Protein AF-A0A925KFA4-F1 (afdb_monomer_lite)

Structure (mmCIF, N/CA/C/O backbone):
data_AF-A0A925KFA4-F1
#
_entry.id   AF-A0A925KFA4-F1
#
loop_
_atom_site.group_PDB
_atom_site.id
_atom_site.type_symbol
_atom_site.label_atom_id
_atom_site.label_alt_id
_atom_site.label_comp_id
_atom_site.label_asym_id
_atom_site.label_entity_id
_atom_site.label_seq_id
_atom_site.pdbx_PDB_ins_code
_atom_site.Cartn_x
_atom_site.Cartn_y
_atom_site.Cartn_z
_atom_site.occupancy
_atom_site.B_iso_or_equiv
_atom_site.auth_seq_id
_atom_site.auth_comp_id
_atom_site.auth_asym_id
_atom_site.auth_atom_id
_atom_site.pdbx_PDB_model_num
ATOM 1 N N . MET A 1 1 ? 23.822 0.126 35.781 1.00 39.75 1 MET A N 1
ATOM 2 C CA . MET A 1 1 ? 22.984 0.512 34.628 1.00 39.75 1 MET A CA 1
ATOM 3 C C . MET A 1 1 ? 22.823 -0.728 33.772 1.00 39.75 1 MET A C 1
ATOM 5 O O . MET A 1 1 ? 23.794 -1.144 33.158 1.00 39.75 1 MET A O 1
ATOM 9 N N . GLY A 1 2 ? 21.671 -1.393 33.850 1.00 42.28 2 GLY A N 1
ATOM 10 C CA . GLY A 1 2 ? 21.359 -2.502 32.949 1.00 42.28 2 GLY A CA 1
ATOM 11 C C . GLY A 1 2 ? 20.890 -1.923 31.621 1.00 42.28 2 GLY A C 1
ATOM 12 O O . GLY A 1 2 ? 20.008 -1.068 31.621 1.00 42.28 2 GLY A O 1
ATOM 13 N N . CYS A 1 3 ? 21.515 -2.335 30.522 1.00 39.44 3 CYS A N 1
ATOM 14 C CA . CYS A 1 3 ? 21.006 -2.083 29.181 1.00 39.44 3 CYS A CA 1
ATOM 15 C C . CYS A 1 3 ? 19.662 -2.822 29.080 1.00 39.44 3 CYS A C 1
ATOM 17 O O . CYS A 1 3 ? 19.624 -4.035 29.294 1.00 39.44 3 CYS A O 1
ATOM 19 N N . ALA A 1 4 ? 18.557 -2.101 28.883 1.00 44.53 4 ALA A N 1
ATOM 20 C CA . ALA A 1 4 ? 17.277 -2.748 28.623 1.00 44.53 4 ALA A CA 1
ATOM 21 C C . ALA A 1 4 ? 17.383 -3.483 27.273 1.00 44.53 4 ALA A C 1
ATOM 23 O O . ALA A 1 4 ? 17.956 -2.920 26.339 1.00 44.53 4 ALA A O 1
ATOM 24 N N . PRO A 1 5 ? 16.904 -4.732 27.158 1.00 45.09 5 PRO A N 1
ATOM 25 C CA . PRO A 1 5 ? 16.887 -5.421 25.876 1.00 45.09 5 PRO A CA 1
ATOM 26 C C . PRO A 1 5 ? 15.962 -4.667 24.914 1.00 45.09 5 PRO A C 1
ATOM 28 O O . PRO A 1 5 ? 14.830 -4.351 25.280 1.00 45.09 5 PRO A O 1
ATOM 31 N N . ALA A 1 6 ? 16.449 -4.391 23.701 1.00 52.66 6 ALA A N 1
ATOM 32 C CA . ALA A 1 6 ? 15.625 -3.878 22.611 1.00 52.66 6 ALA A CA 1
ATOM 33 C C . ALA A 1 6 ? 14.424 -4.814 22.405 1.00 52.66 6 ALA A C 1
ATOM 35 O O . ALA A 1 6 ? 14.580 -6.042 22.410 1.00 52.66 6 ALA A O 1
ATOM 36 N N . ALA A 1 7 ? 13.224 -4.250 22.273 1.00 57.88 7 ALA A N 1
ATOM 37 C CA . ALA A 1 7 ? 12.021 -5.040 22.049 1.00 57.88 7 ALA A CA 1
ATOM 38 C C . ALA A 1 7 ? 12.147 -5.784 20.709 1.00 57.88 7 ALA A C 1
ATOM 40 O O . ALA A 1 7 ? 12.360 -5.178 19.662 1.00 57.88 7 ALA A O 1
ATOM 41 N N . ALA 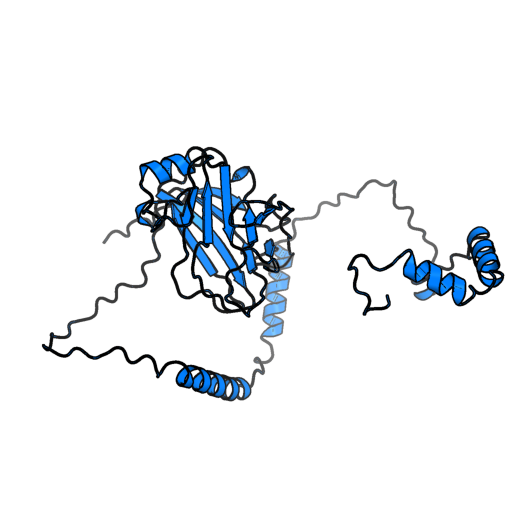A 1 8 ? 12.061 -7.114 20.746 1.00 65.50 8 ALA A N 1
ATOM 42 C CA . ALA A 1 8 ? 12.152 -7.932 19.546 1.00 65.50 8 ALA A CA 1
ATOM 43 C C . ALA A 1 8 ? 10.833 -7.880 18.765 1.00 65.50 8 ALA A C 1
ATOM 45 O O . ALA A 1 8 ? 9.759 -8.117 19.322 1.00 65.50 8 ALA A O 1
ATOM 46 N N . HIS A 1 9 ? 10.935 -7.623 17.465 1.00 82.56 9 HIS A N 1
ATOM 47 C CA . HIS A 1 9 ? 9.825 -7.721 16.524 1.00 82.56 9 HIS A CA 1
ATOM 48 C C . HIS A 1 9 ? 9.788 -9.083 15.861 1.00 82.56 9 HIS A C 1
ATOM 50 O O . HIS A 1 9 ? 10.832 -9.615 15.486 1.00 82.56 9 HIS A O 1
ATOM 56 N N . THR A 1 10 ? 8.586 -9.618 15.658 1.00 93.50 10 THR A N 1
ATOM 57 C CA . THR A 1 10 ? 8.389 -10.834 14.858 1.00 93.50 10 THR A CA 1
ATOM 58 C C . THR A 1 10 ? 7.732 -10.462 13.538 1.00 93.50 10 THR A C 1
ATOM 60 O O . THR A 1 10 ? 6.695 -9.802 13.537 1.00 93.50 10 THR A O 1
ATOM 63 N N . VAL A 1 11 ? 8.325 -10.884 12.419 1.00 96.25 11 VAL A N 1
ATOM 64 C CA . VAL A 1 11 ? 7.712 -10.748 11.090 1.00 96.25 11 VAL A CA 1
ATOM 65 C C . VAL A 1 11 ? 6.571 -11.754 10.976 1.00 96.25 11 VAL A C 1
ATOM 67 O O . VAL A 1 11 ? 6.783 -12.951 11.145 1.00 96.25 11 VAL A O 1
ATOM 70 N N . LEU A 1 12 ? 5.363 -11.256 10.721 1.00 96.88 12 LEU A N 1
ATOM 71 C CA . LEU A 1 12 ? 4.155 -12.066 10.559 1.00 96.88 12 LEU A CA 1
ATOM 72 C C . LEU A 1 12 ? 3.957 -12.469 9.095 1.00 96.88 12 LEU A C 1
ATOM 74 O O . LEU A 1 12 ? 3.629 -13.613 8.802 1.00 96.88 12 LEU A O 1
ATOM 78 N N . VAL A 1 13 ? 4.186 -11.522 8.184 1.00 98.00 13 VAL A N 1
ATOM 79 C CA . VAL A 1 13 ? 4.150 -11.715 6.731 1.00 98.00 13 VAL A CA 1
ATOM 80 C C . VAL A 1 13 ? 5.054 -10.685 6.061 1.00 98.00 13 VAL A C 1
ATOM 82 O O . VAL A 1 13 ? 5.211 -9.570 6.570 1.00 98.00 13 VAL A O 1
ATOM 85 N N . SER A 1 14 ? 5.648 -11.058 4.928 1.00 97.62 14 SER A N 1
ATOM 86 C CA . SER A 1 14 ? 6.515 -10.185 4.145 1.00 97.62 14 SER A CA 1
ATOM 87 C C . SER A 1 14 ? 6.415 -10.407 2.634 1.00 97.62 14 SER A C 1
ATOM 89 O O . SER A 1 14 ? 6.031 -11.483 2.164 1.00 97.62 14 SER A O 1
ATOM 91 N N . SER A 1 15 ? 6.828 -9.374 1.906 1.00 97.88 15 SER A N 1
ATOM 92 C CA . SER A 1 15 ? 7.170 -9.374 0.488 1.00 97.88 15 SER A CA 1
ATOM 93 C C . SER A 1 15 ? 8.507 -8.664 0.302 1.00 97.88 15 SER A C 1
ATOM 95 O O . SER A 1 15 ? 8.654 -7.533 0.772 1.00 97.88 15 SER A O 1
ATOM 97 N N . SER A 1 16 ? 9.467 -9.333 -0.336 1.00 95.44 16 SER A N 1
ATOM 98 C CA . SER A 1 16 ? 10.788 -8.766 -0.659 1.00 95.44 16 SER A CA 1
ATOM 99 C C . SER A 1 16 ? 10.949 -8.437 -2.137 1.00 95.44 16 SER A C 1
ATOM 101 O O . SER A 1 16 ? 11.888 -7.746 -2.489 1.00 95.44 16 SER A O 1
ATOM 103 N N . PHE A 1 17 ? 10.046 -8.922 -2.999 1.00 96.25 17 PHE A N 1
ATOM 104 C CA . PHE A 1 17 ? 10.084 -8.677 -4.447 1.00 96.25 17 PHE A CA 1
ATOM 105 C C . PHE A 1 17 ? 11.392 -9.093 -5.123 1.00 96.25 17 PHE A C 1
ATOM 107 O O . PHE A 1 17 ? 11.757 -8.567 -6.173 1.00 96.25 17 PHE A O 1
ATOM 114 N N . ASP A 1 18 ? 12.094 -10.065 -4.539 1.00 94.38 18 ASP A N 1
ATOM 115 C CA . ASP A 1 18 ? 13.412 -10.454 -5.026 1.00 94.38 18 ASP A CA 1
ATOM 116 C C . ASP A 1 18 ? 13.366 -11.187 -6.377 1.00 94.38 18 ASP A C 1
ATOM 118 O O . ASP A 1 18 ? 14.361 -11.239 -7.100 1.00 94.38 18 ASP A O 1
ATOM 122 N N . PHE A 1 19 ? 12.216 -11.780 -6.701 1.00 93.25 19 PHE A N 1
ATOM 123 C CA . PHE A 1 19 ? 12.039 -12.653 -7.864 1.00 93.25 19 PHE A CA 1
ATOM 124 C C . PHE A 1 19 ? 10.827 -12.291 -8.723 1.00 93.25 19 PHE A C 1
ATOM 126 O O . PHE A 1 19 ? 10.822 -12.589 -9.915 1.00 93.25 19 PHE A O 1
ATOM 133 N N . ASP A 1 20 ? 9.797 -11.689 -8.130 1.00 95.31 20 ASP A N 1
ATOM 134 C CA . ASP A 1 20 ? 8.542 -11.351 -8.791 1.00 95.31 20 ASP A CA 1
ATOM 135 C C . ASP A 1 20 ? 7.771 -10.273 -8.006 1.00 95.31 20 ASP A C 1
ATOM 137 O O . ASP A 1 20 ? 8.264 -9.697 -7.031 1.00 95.31 20 ASP A O 1
ATOM 141 N N . ASN A 1 21 ? 6.539 -9.984 -8.435 1.00 95.88 21 ASN A N 1
ATOM 142 C CA . ASN A 1 21 ? 5.664 -9.026 -7.762 1.00 95.88 21 ASN A CA 1
ATOM 143 C C . ASN A 1 21 ? 5.007 -9.568 -6.481 1.00 95.88 21 ASN A C 1
ATOM 145 O O . ASN A 1 21 ? 4.193 -8.871 -5.876 1.00 95.88 21 ASN A O 1
ATOM 149 N N . ASP A 1 22 ? 5.322 -10.795 -6.056 1.00 97.25 22 ASP A N 1
ATOM 150 C CA . ASP A 1 22 ? 4.822 -11.427 -4.837 1.00 97.25 22 ASP A CA 1
ATOM 151 C C . ASP A 1 22 ? 3.281 -11.532 -4.762 1.00 97.25 22 ASP A C 1
ATOM 153 O O . ASP A 1 22 ? 2.707 -11.675 -3.675 1.00 97.25 22 ASP A O 1
ATOM 157 N N . GLY A 1 23 ? 2.605 -11.437 -5.914 1.00 97.31 23 GLY A N 1
ATOM 158 C CA . GLY A 1 23 ? 1.147 -11.398 -6.041 1.00 97.31 23 GLY A CA 1
ATOM 159 C C . GLY A 1 23 ? 0.509 -10.032 -5.769 1.00 97.31 23 GLY A C 1
ATOM 160 O O . GLY A 1 23 ? -0.707 -9.967 -5.613 1.00 97.31 23 GLY A O 1
ATOM 161 N N . TRP A 1 24 ? 1.293 -8.957 -5.670 1.00 98.00 24 TRP A N 1
ATOM 162 C CA . TRP A 1 24 ? 0.762 -7.602 -5.528 1.00 98.00 24 TRP A CA 1
ATOM 163 C C . TRP A 1 24 ? 0.115 -7.104 -6.819 1.00 98.00 24 TRP A C 1
ATOM 165 O O . TRP A 1 24 ? 0.543 -7.431 -7.929 1.00 98.00 24 TRP A O 1
ATOM 175 N N . GLU A 1 25 ? -0.889 -6.253 -6.654 1.00 95.88 25 GLU A N 1
ATOM 176 C CA . GLU A 1 25 ? -1.640 -5.640 -7.747 1.00 95.88 25 GLU A CA 1
ATOM 177 C C . GLU A 1 25 ? -1.450 -4.119 -7.744 1.00 95.88 25 GLU A C 1
ATOM 179 O O . GLU A 1 25 ? -1.205 -3.508 -6.703 1.00 95.88 25 GLU A O 1
ATOM 184 N N . ARG A 1 26 ? -1.548 -3.500 -8.918 1.00 92.62 26 ARG A N 1
ATOM 185 C CA . ARG A 1 26 ? -1.747 -2.065 -9.102 1.00 92.62 26 ARG A CA 1
ATOM 186 C C . ARG A 1 26 ? -3.247 -1.807 -9.189 1.00 92.62 26 ARG A C 1
ATOM 188 O O . ARG A 1 26 ? -3.927 -2.451 -9.985 1.00 92.62 26 ARG A O 1
ATOM 195 N N . ALA A 1 27 ? -3.732 -0.857 -8.401 1.00 91.00 27 ALA A N 1
ATOM 196 C CA . ALA A 1 27 ? -5.143 -0.509 -8.299 1.00 91.00 27 ALA A CA 1
ATOM 197 C C . ALA A 1 27 ? -5.314 0.977 -7.979 1.00 91.00 27 ALA A C 1
ATOM 199 O O . ALA A 1 27 ? -4.418 1.600 -7.408 1.00 91.00 27 ALA A O 1
ATOM 200 N N . ALA A 1 28 ? -6.502 1.528 -8.216 1.00 89.06 28 ALA A N 1
ATOM 201 C CA . ALA A 1 28 ? -6.837 2.855 -7.723 1.00 89.06 28 ALA A CA 1
ATOM 202 C C . ALA A 1 28 ? -6.738 2.891 -6.183 1.00 89.06 28 ALA A C 1
ATOM 204 O O . ALA A 1 28 ? -7.362 2.103 -5.458 1.00 89.06 28 ALA A O 1
ATOM 205 N N . PHE A 1 29 ? -5.983 3.845 -5.640 1.00 89.44 29 PHE A N 1
ATOM 206 C CA . PHE A 1 29 ? -5.735 3.951 -4.201 1.00 89.44 29 PHE A CA 1
ATOM 207 C C . PHE A 1 29 ? -6.996 4.281 -3.395 1.00 89.44 29 PHE A C 1
ATOM 209 O O . PHE A 1 29 ? -7.063 3.960 -2.211 1.00 89.44 29 PHE A O 1
ATOM 216 N N . VAL A 1 30 ? -8.005 4.906 -4.009 1.00 86.19 30 VAL A N 1
ATOM 217 C CA . VAL A 1 30 ? -9.229 5.322 -3.307 1.00 86.19 30 VAL A CA 1
ATOM 218 C C . VAL A 1 30 ? -10.239 4.182 -3.201 1.00 86.19 30 VAL A C 1
ATOM 220 O O . VAL A 1 30 ? -10.618 3.800 -2.097 1.00 86.19 30 VAL A O 1
ATOM 223 N N . ASP A 1 31 ? -10.630 3.559 -4.309 1.00 83.25 31 ASP A N 1
ATOM 224 C CA . ASP A 1 31 ? -11.719 2.566 -4.331 1.00 83.25 31 ASP A CA 1
ATOM 225 C C . ASP A 1 31 ? -11.278 1.142 -4.703 1.00 83.25 31 ASP A C 1
ATOM 227 O O . ASP A 1 31 ? -12.033 0.201 -4.478 1.00 83.25 31 ASP A O 1
ATOM 231 N N . GLY A 1 32 ? -10.042 0.963 -5.173 1.00 82.44 32 GLY A N 1
ATOM 232 C CA . GLY A 1 32 ? -9.483 -0.345 -5.512 1.00 82.44 32 GLY A CA 1
ATOM 233 C C . GLY A 1 32 ? -9.980 -0.836 -6.863 1.00 82.44 32 GLY A C 1
ATOM 234 O O . GLY A 1 32 ? -9.960 -2.027 -7.124 1.00 82.44 32 GLY A O 1
ATOM 235 N N . SER A 1 33 ? -10.498 0.060 -7.699 1.00 85.44 33 SER A N 1
ATOM 236 C CA . SER A 1 33 ? -10.848 -0.277 -9.071 1.00 85.44 33 SER A CA 1
ATOM 237 C C . SER A 1 33 ? -9.596 -0.423 -9.944 1.00 85.44 33 SER A C 1
ATOM 239 O O . SER A 1 33 ? -8.547 0.154 -9.657 1.00 85.44 33 SER A O 1
ATOM 241 N N . GLY A 1 34 ? -9.714 -1.188 -11.034 1.00 81.38 34 GLY A N 1
ATOM 242 C CA . GLY A 1 34 ? -8.645 -1.310 -12.030 1.00 81.38 34 GLY A CA 1
ATOM 243 C C . GLY A 1 34 ? -7.498 -2.247 -11.645 1.00 81.38 34 GLY A C 1
ATOM 244 O O . GLY A 1 34 ? -6.383 -2.028 -12.114 1.00 81.38 34 GLY A O 1
ATOM 245 N N . ASP A 1 35 ? -7.766 -3.271 -10.825 1.00 85.38 35 ASP A N 1
ATOM 246 C CA . ASP A 1 35 ? -6.764 -4.253 -10.398 1.00 85.38 35 ASP A CA 1
ATOM 247 C C . ASP A 1 35 ? -6.065 -4.905 -11.601 1.00 85.38 35 ASP A C 1
ATOM 249 O O . ASP A 1 35 ? -6.674 -5.557 -12.456 1.00 85.38 35 ASP A O 1
ATOM 253 N N . THR A 1 36 ? -4.752 -4.726 -11.656 1.00 92.25 36 THR A N 1
ATOM 254 C CA . THR A 1 36 ? -3.845 -5.370 -12.610 1.00 92.25 36 THR A CA 1
ATOM 255 C C . THR A 1 36 ? -2.617 -5.865 -11.854 1.00 92.25 36 THR A C 1
ATOM 257 O O . THR A 1 36 ? -2.300 -5.306 -10.808 1.00 92.25 36 THR A O 1
ATOM 260 N N . PRO A 1 37 ? -1.890 -6.892 -12.319 1.00 95.25 37 PRO A N 1
ATOM 261 C CA . PRO A 1 37 ? -0.644 -7.287 -11.668 1.00 95.25 37 PRO A CA 1
ATOM 262 C C . PRO A 1 37 ? 0.305 -6.090 -11.541 1.00 95.25 37 PRO A C 1
ATOM 264 O O . PRO A 1 37 ? 0.561 -5.400 -12.529 1.00 95.25 37 PRO A O 1
ATOM 267 N N . ALA A 1 38 ? 0.828 -5.839 -10.336 1.00 94.25 38 ALA A N 1
ATOM 268 C CA . ALA A 1 38 ? 1.764 -4.742 -10.130 1.00 94.25 38 ALA A CA 1
ATOM 269 C C . ALA A 1 38 ? 3.014 -4.988 -10.989 1.00 94.25 38 ALA A C 1
ATOM 271 O O . ALA A 1 38 ? 3.562 -6.099 -10.933 1.00 94.25 38 ALA A O 1
ATOM 272 N N . PRO A 1 39 ? 3.476 -3.995 -11.773 1.00 94.25 39 PRO A N 1
ATOM 273 C CA . PRO A 1 39 ? 4.699 -4.136 -12.543 1.00 94.25 39 PRO A CA 1
ATOM 274 C C . PRO A 1 39 ? 5.883 -4.418 -11.617 1.00 94.25 39 PRO A C 1
ATOM 276 O O . PRO A 1 39 ? 6.133 -3.686 -10.658 1.00 94.25 39 PRO A O 1
ATOM 279 N N . TRP A 1 40 ? 6.610 -5.490 -11.914 1.00 95.19 40 TRP A N 1
ATOM 280 C CA . TRP A 1 40 ? 7.853 -5.831 -11.236 1.00 95.19 40 TRP A CA 1
ATOM 281 C C . TRP A 1 40 ? 9.039 -5.342 -12.057 1.00 95.19 40 TRP A C 1
ATOM 283 O O . TRP A 1 40 ? 9.046 -5.454 -13.287 1.00 95.19 40 TRP A O 1
ATOM 293 N N . TRP A 1 41 ? 10.047 -4.816 -11.375 1.00 92.44 41 TRP A N 1
ATOM 294 C CA . TRP A 1 41 ? 11.254 -4.304 -11.996 1.00 92.44 41 TRP A CA 1
ATOM 295 C C . TRP A 1 41 ? 12.491 -4.942 -11.350 1.00 92.44 41 TRP A C 1
ATOM 297 O O . TRP A 1 41 ? 12.599 -4.929 -10.123 1.00 92.44 41 TRP A O 1
ATOM 307 N N . PRO A 1 42 ? 13.463 -5.446 -12.136 1.00 89.62 42 PRO A N 1
ATOM 308 C CA . PRO A 1 42 ? 14.652 -6.143 -11.625 1.00 89.62 42 PRO A CA 1
ATOM 309 C C . PRO A 1 42 ? 15.710 -5.198 -11.017 1.00 89.62 42 PRO A C 1
ATOM 311 O O . PRO A 1 42 ? 16.895 -5.522 -10.966 1.00 89.62 42 PRO A O 1
ATOM 314 N N . PHE A 1 43 ? 15.309 -3.995 -10.599 1.00 77.88 43 PHE A N 1
ATOM 315 C CA . PHE A 1 43 ? 16.150 -3.053 -9.864 1.00 77.88 43 PHE A CA 1
ATOM 316 C C . PHE A 1 43 ? 15.426 -2.642 -8.581 1.00 77.88 43 PHE A C 1
ATOM 318 O O . PHE A 1 43 ? 14.211 -2.452 -8.597 1.00 77.88 43 PHE A O 1
ATOM 325 N N . GLY A 1 44 ? 16.160 -2.499 -7.475 1.00 73.19 44 GLY A N 1
ATOM 326 C CA . GLY A 1 44 ? 15.561 -2.311 -6.152 1.00 73.19 44 GLY A CA 1
ATOM 327 C C . GLY A 1 44 ? 16.578 -2.072 -5.031 1.00 73.19 44 GLY A C 1
ATOM 328 O O . GLY A 1 44 ? 17.760 -1.829 -5.294 1.00 73.19 44 GLY A O 1
ATOM 329 N N . ASN A 1 45 ? 16.141 -2.187 -3.770 1.00 73.56 45 ASN A N 1
ATOM 330 C CA . ASN A 1 45 ? 17.034 -2.355 -2.618 1.00 73.56 45 ASN A CA 1
ATOM 331 C C . ASN A 1 45 ? 17.366 -3.854 -2.455 1.00 73.56 45 ASN A C 1
ATOM 333 O O . ASN A 1 45 ? 17.081 -4.478 -1.434 1.00 73.56 45 ASN A O 1
ATOM 337 N N . GLY A 1 46 ? 17.952 -4.432 -3.505 1.00 77.00 46 GLY A N 1
ATOM 338 C CA . GLY A 1 46 ? 18.044 -5.875 -3.707 1.00 77.00 46 GLY A CA 1
ATOM 339 C C . GLY A 1 46 ? 17.875 -6.241 -5.191 1.00 77.00 46 GLY A C 1
ATOM 340 O O . GLY A 1 46 ? 18.105 -5.386 -6.052 1.00 77.00 46 GLY A O 1
ATOM 341 N N . PRO A 1 47 ? 17.509 -7.497 -5.505 1.00 84.75 47 PRO A N 1
ATOM 342 C CA . PRO A 1 47 ? 17.296 -7.981 -6.872 1.00 84.75 47 PRO A CA 1
ATOM 343 C C . PRO A 1 47 ? 15.989 -7.518 -7.548 1.00 84.75 47 PRO A C 1
ATOM 345 O O . PRO A 1 47 ? 15.858 -7.723 -8.754 1.00 84.75 47 PRO A O 1
ATOM 348 N N . GLY A 1 48 ? 15.054 -6.865 -6.848 1.00 91.69 48 GLY A N 1
ATOM 349 C CA . GLY A 1 48 ? 13.848 -6.330 -7.486 1.00 91.69 48 GLY A CA 1
ATOM 350 C C . GLY A 1 48 ? 13.026 -5.380 -6.617 1.00 91.69 48 GLY A C 1
ATOM 351 O O . GLY A 1 48 ? 13.341 -5.151 -5.453 1.00 91.69 48 GLY A O 1
ATOM 352 N N . SER A 1 49 ? 12.002 -4.772 -7.217 1.00 94.81 49 SER A N 1
ATOM 353 C CA . SER A 1 49 ? 10.983 -3.962 -6.537 1.00 94.81 49 SER A CA 1
ATOM 354 C C . SER A 1 49 ? 9.719 -3.850 -7.397 1.00 94.81 49 SER A C 1
ATOM 356 O O . SER A 1 49 ? 9.744 -4.139 -8.598 1.00 94.81 49 SER A O 1
ATOM 358 N N . LEU A 1 50 ? 8.600 -3.431 -6.802 1.00 94.94 50 LEU A N 1
ATOM 359 C CA . LEU A 1 50 ? 7.442 -3.009 -7.595 1.00 94.94 50 LEU A CA 1
ATOM 360 C C . LEU A 1 50 ? 7.666 -1.595 -8.113 1.00 94.94 50 LEU A C 1
ATOM 362 O O . LEU A 1 50 ? 8.236 -0.780 -7.393 1.00 94.94 50 LEU A O 1
ATOM 366 N N . ILE A 1 51 ? 7.168 -1.293 -9.309 1.00 92.31 51 ILE A N 1
ATOM 367 C CA . ILE A 1 51 ? 7.249 0.035 -9.918 1.00 92.31 51 ILE A CA 1
ATOM 368 C C . ILE A 1 51 ? 5.865 0.515 -10.350 1.00 92.31 51 ILE A C 1
ATOM 370 O O . ILE A 1 51 ? 5.068 -0.241 -10.906 1.00 92.31 51 ILE A O 1
ATOM 374 N N . ASP A 1 52 ? 5.600 1.797 -10.135 1.00 89.31 52 ASP A N 1
ATOM 375 C CA . ASP A 1 52 ? 4.444 2.471 -10.707 1.00 89.31 52 ASP A CA 1
ATOM 376 C C . ASP A 1 52 ? 4.807 3.904 -11.104 1.00 89.31 52 ASP A C 1
ATOM 378 O O . ASP A 1 52 ? 5.565 4.588 -10.417 1.00 89.31 52 ASP A O 1
ATOM 382 N N . ALA A 1 53 ? 4.297 4.329 -12.254 1.00 77.44 53 ALA A N 1
ATOM 383 C CA . ALA A 1 53 ? 4.586 5.611 -12.876 1.00 77.44 53 ALA A CA 1
ATOM 384 C C . ALA A 1 53 ? 3.583 6.710 -12.482 1.00 77.44 53 ALA A C 1
ATOM 386 O O . ALA A 1 53 ? 3.817 7.870 -12.824 1.00 77.44 53 ALA A O 1
ATOM 387 N N . GLY A 1 54 ? 2.484 6.354 -11.793 1.00 67.00 54 GLY A N 1
ATOM 388 C CA . GLY A 1 54 ? 1.457 7.298 -11.336 1.00 67.00 54 GLY A CA 1
ATOM 389 C C . GLY A 1 54 ? 0.935 8.183 -12.470 1.00 67.00 54 GLY A C 1
ATOM 390 O O . GLY A 1 54 ? 0.895 9.405 -12.334 1.00 67.00 54 GLY A O 1
ATOM 391 N N . LEU A 1 55 ? 0.657 7.575 -13.628 1.00 62.78 55 LEU A N 1
ATOM 392 C CA . LEU A 1 55 ? 0.303 8.288 -14.863 1.00 62.78 55 LEU A CA 1
ATOM 393 C C . LEU A 1 55 ? -1.200 8.544 -14.995 1.00 62.78 55 LEU A C 1
ATOM 395 O O . LEU A 1 55 ? -1.608 9.290 -15.888 1.00 62.78 55 LEU A O 1
ATOM 399 N N . ASP A 1 56 ? -2.012 7.937 -14.131 1.00 61.66 56 ASP A N 1
ATOM 400 C CA . ASP A 1 56 ? -3.459 7.995 -14.237 1.00 61.66 56 ASP A CA 1
ATOM 401 C C . ASP A 1 56 ? -4.031 9.230 -13.510 1.00 61.66 56 ASP A C 1
ATOM 403 O O . ASP A 1 56 ? -3.432 9.827 -12.614 1.00 61.66 56 ASP A O 1
ATOM 407 N N . ALA A 1 57 ? -5.218 9.675 -13.937 1.00 60.12 57 ALA A N 1
ATOM 408 C CA . ALA A 1 57 ? -5.875 10.873 -13.396 1.00 60.12 57 ALA A CA 1
ATOM 409 C C . ALA A 1 57 ? -6.354 10.712 -11.937 1.00 60.12 57 ALA A C 1
ATOM 411 O O . ALA A 1 57 ? -6.788 11.686 -11.314 1.00 60.12 57 ALA A O 1
ATOM 412 N N . LEU A 1 58 ? -6.313 9.487 -11.407 1.00 64.19 58 LEU A N 1
ATOM 413 C CA . LEU A 1 58 ? -6.642 9.149 -10.030 1.00 64.19 58 LEU A CA 1
ATOM 414 C C . LEU A 1 58 ? -5.386 8.656 -9.304 1.00 64.19 58 LEU A C 1
ATOM 416 O O . LEU A 1 58 ? -4.501 8.104 -9.945 1.00 64.19 58 LEU A O 1
ATOM 420 N N . PRO A 1 59 ? -5.312 8.821 -7.971 1.00 74.75 59 PRO A N 1
ATOM 421 C CA . PRO A 1 59 ? -4.199 8.288 -7.203 1.00 74.75 59 PRO A CA 1
ATOM 422 C C . PRO A 1 59 ? -4.134 6.767 -7.340 1.00 74.75 59 PRO A C 1
ATOM 424 O O . PRO A 1 59 ? -5.103 6.087 -6.987 1.00 74.75 59 PRO A O 1
ATOM 427 N N . ASP A 1 60 ? -3.008 6.248 -7.813 1.00 85.31 60 ASP A N 1
ATOM 428 C CA . ASP A 1 60 ? -2.737 4.817 -7.917 1.00 85.31 60 ASP A CA 1
ATOM 429 C C . ASP A 1 60 ? -2.133 4.273 -6.613 1.00 85.31 60 ASP A C 1
ATOM 431 O O . ASP A 1 60 ? -1.653 5.004 -5.734 1.00 85.31 60 ASP A O 1
ATOM 435 N N . GLY A 1 61 ? -2.191 2.957 -6.439 1.00 90.25 61 GLY A N 1
ATOM 436 C CA . GLY A 1 61 ? -1.597 2.283 -5.299 1.00 90.25 61 GLY A CA 1
ATOM 437 C C . GLY A 1 61 ? -1.313 0.808 -5.535 1.00 90.25 61 GLY A C 1
ATOM 438 O O . GLY A 1 61 ? -1.924 0.135 -6.361 1.00 90.25 61 GLY A O 1
ATOM 439 N N . PHE A 1 62 ? -0.391 0.299 -4.729 1.00 95.31 62 PHE A N 1
ATOM 440 C CA . PHE A 1 62 ? -0.087 -1.115 -4.606 1.00 95.31 62 PHE A CA 1
ATOM 441 C C . PHE A 1 62 ? -1.077 -1.764 -3.636 1.00 95.31 62 PHE A C 1
ATOM 443 O O . PHE A 1 62 ? -1.151 -1.381 -2.462 1.00 95.31 62 PHE A O 1
ATOM 450 N N . SER A 1 63 ? -1.837 -2.738 -4.125 1.00 96.50 63 SER A N 1
ATOM 451 C CA . SER A 1 63 ? -2.792 -3.545 -3.371 1.00 96.50 63 SER A CA 1
ATOM 452 C C . SER A 1 63 ? -2.148 -4.864 -2.951 1.00 96.50 63 SER A C 1
ATOM 454 O O . SER A 1 63 ? -1.530 -5.564 -3.757 1.00 96.50 63 SER A O 1
ATOM 456 N N . ALA A 1 64 ? -2.248 -5.177 -1.661 1.00 97.81 64 ALA A N 1
ATOM 457 C CA . ALA A 1 64 ? -1.549 -6.312 -1.082 1.00 97.81 64 ALA A CA 1
ATOM 458 C C . ALA A 1 64 ? -2.239 -7.655 -1.385 1.00 97.81 64 ALA A C 1
ATOM 460 O O . ALA A 1 64 ? -3.467 -7.748 -1.312 1.00 97.81 64 ALA A O 1
ATOM 461 N N . PRO A 1 65 ? -1.462 -8.730 -1.603 1.00 97.88 65 PRO A N 1
ATOM 462 C CA . PRO A 1 65 ? -1.988 -10.069 -1.840 1.00 97.88 65 PRO A CA 1
ATOM 463 C C . PRO A 1 65 ? -2.633 -10.669 -0.590 1.00 97.88 65 PRO A C 1
ATOM 465 O O . PRO A 1 65 ? -2.362 -10.264 0.545 1.00 97.88 65 PRO A O 1
ATOM 468 N N . GLY A 1 66 ? -3.388 -11.755 -0.790 1.00 97.69 66 GLY A N 1
ATOM 469 C CA . GLY A 1 66 ? -4.122 -12.467 0.261 1.00 97.69 66 GLY A CA 1
ATOM 470 C C . GLY A 1 66 ? -3.306 -12.856 1.504 1.00 97.69 66 GLY A C 1
ATOM 471 O O . GLY A 1 66 ? -3.875 -12.923 2.590 1.00 97.69 66 GLY A O 1
ATOM 472 N N . LYS A 1 67 ? -1.978 -13.035 1.395 1.00 97.62 67 LYS A N 1
ATOM 473 C CA . LYS A 1 67 ? -1.094 -13.304 2.550 1.00 97.62 67 LYS A CA 1
ATOM 474 C C . LYS A 1 67 ? -1.053 -12.158 3.579 1.00 97.62 67 LYS A C 1
ATOM 476 O O . LYS A 1 67 ? -0.797 -12.417 4.751 1.00 97.62 67 LYS A O 1
ATOM 481 N N . PHE A 1 68 ? -1.334 -10.919 3.166 1.00 98.44 68 PHE A N 1
ATOM 482 C CA . PHE A 1 68 ? -1.459 -9.756 4.055 1.00 98.44 68 PHE A CA 1
ATOM 483 C C . PHE A 1 68 ? -2.887 -9.519 4.552 1.00 98.44 68 PHE A C 1
ATOM 485 O O . PHE A 1 68 ? -3.090 -8.659 5.402 1.00 98.44 68 PHE A O 1
ATOM 492 N N . LEU A 1 69 ? -3.875 -10.252 4.036 1.00 98.06 69 LEU A N 1
ATOM 493 C CA . LEU A 1 69 ? -5.293 -10.054 4.333 1.00 98.06 69 LEU A CA 1
ATOM 494 C C . LEU A 1 69 ? -5.783 -11.068 5.381 1.00 98.06 69 LEU A C 1
ATOM 496 O O . LEU A 1 69 ? -5.015 -11.868 5.919 1.00 98.06 69 LEU A O 1
ATOM 500 N N . GLY A 1 70 ? -7.070 -11.019 5.711 1.00 98.12 70 GLY A N 1
ATOM 501 C CA . GLY A 1 70 ? -7.695 -11.857 6.727 1.00 98.12 70 GLY A CA 1
ATOM 502 C C . GLY A 1 70 ? -7.431 -11.368 8.152 1.00 98.12 70 GLY A C 1
ATOM 503 O O . GLY A 1 70 ? -7.379 -10.170 8.424 1.00 98.12 70 GLY A O 1
ATOM 504 N N . ASN A 1 71 ? -7.317 -12.304 9.093 1.00 98.00 71 ASN A N 1
ATOM 505 C CA . ASN A 1 71 ? -7.093 -11.970 10.496 1.00 98.00 71 ASN A CA 1
ATOM 506 C C . ASN A 1 71 ? -5.609 -11.681 10.760 1.00 98.00 71 ASN A C 1
ATOM 508 O O . ASN A 1 71 ? -4.806 -12.597 10.929 1.00 98.00 71 ASN A O 1
ATOM 512 N N . GLN A 1 72 ? -5.283 -10.397 10.848 1.00 97.94 72 GLN A N 1
ATOM 513 C CA . GLN A 1 72 ? -3.972 -9.835 11.162 1.00 97.94 72 GLN A CA 1
ATOM 514 C C . GLN A 1 72 ? -3.922 -9.253 12.587 1.00 97.94 72 GLN A C 1
ATOM 516 O O . GLN A 1 72 ? -3.115 -8.370 12.877 1.00 97.94 72 GLN A O 1
ATOM 521 N N . SER A 1 73 ? -4.764 -9.730 13.514 1.00 97.25 73 SER A N 1
ATOM 522 C CA . SER A 1 73 ? -4.833 -9.188 14.884 1.00 97.25 73 SER A CA 1
ATOM 523 C C . SER A 1 73 ? -3.517 -9.297 15.663 1.00 97.25 73 SER A C 1
ATOM 525 O O . SER A 1 73 ? -3.265 -8.492 16.557 1.00 97.25 73 SER A O 1
ATOM 527 N N . ALA A 1 74 ? -2.637 -10.231 15.289 1.00 96.88 74 ALA A N 1
ATOM 528 C CA . ALA A 1 74 ? -1.289 -10.347 15.844 1.00 96.88 74 ALA A CA 1
ATOM 529 C C . ALA A 1 74 ? -0.393 -9.128 15.540 1.00 96.88 74 ALA A C 1
ATOM 531 O O . ALA A 1 74 ? 0.604 -8.922 16.231 1.00 96.88 74 ALA A O 1
ATOM 532 N N . ALA A 1 75 ? -0.739 -8.322 14.530 1.00 96.88 75 ALA A N 1
ATOM 533 C CA . ALA A 1 75 ? -0.033 -7.095 14.171 1.00 96.88 75 ALA A CA 1
ATOM 534 C C . ALA A 1 75 ? -0.475 -5.879 15.008 1.00 96.88 75 ALA A C 1
ATOM 536 O O . ALA A 1 75 ? 0.145 -4.821 14.915 1.00 96.88 75 ALA A O 1
ATOM 537 N N . LEU A 1 76 ? -1.530 -5.998 15.827 1.00 96.50 76 LEU A N 1
ATOM 538 C CA . LEU A 1 76 ? -2.005 -4.908 16.681 1.00 96.50 76 LEU A CA 1
ATOM 539 C C . LEU A 1 76 ? -0.919 -4.504 17.693 1.00 96.50 76 LEU A C 1
ATOM 541 O O . LEU A 1 76 ? -0.360 -5.349 18.391 1.00 96.50 76 LEU A O 1
ATOM 545 N N . GLY A 1 77 ? -0.613 -3.205 17.770 1.00 94.19 77 GLY A N 1
ATOM 546 C CA . GLY A 1 77 ? 0.523 -2.703 18.558 1.00 94.19 77 GLY A CA 1
ATOM 547 C C . GLY A 1 77 ? 1.888 -2.870 17.878 1.00 94.19 77 GLY A C 1
ATOM 548 O O . GLY A 1 77 ? 2.898 -2.440 18.431 1.00 94.19 77 GLY A O 1
ATOM 549 N N . GLY A 1 78 ? 1.899 -3.489 16.698 1.00 95.94 78 GLY A N 1
ATOM 550 C CA . GLY A 1 78 ? 3.037 -3.690 15.820 1.00 95.94 78 GLY A CA 1
ATOM 551 C C . GLY A 1 78 ? 3.244 -2.564 14.814 1.00 95.94 78 GLY A C 1
ATOM 552 O O . GLY A 1 78 ? 2.946 -1.396 15.083 1.00 95.94 78 GLY A O 1
ATOM 553 N N . ALA A 1 79 ? 3.746 -2.919 13.631 1.00 96.75 79 ALA A N 1
ATOM 554 C CA . ALA A 1 79 ? 3.926 -1.976 12.532 1.00 96.75 79 ALA A CA 1
ATOM 555 C C . ALA A 1 79 ? 3.715 -2.613 11.154 1.00 96.75 79 ALA A C 1
ATOM 557 O O . ALA A 1 79 ? 4.021 -3.786 10.934 1.00 96.75 79 ALA A O 1
ATOM 558 N N . LEU A 1 80 ? 3.267 -1.788 10.210 1.00 97.69 80 LEU A N 1
ATOM 559 C CA . LEU A 1 80 ? 3.499 -1.995 8.787 1.00 97.69 80 LEU A CA 1
ATOM 560 C C . LEU A 1 80 ? 4.812 -1.292 8.437 1.00 97.69 80 LEU A C 1
ATOM 562 O O . LEU A 1 80 ? 4.962 -0.092 8.673 1.00 97.69 80 LEU A O 1
ATOM 566 N N . MET A 1 81 ? 5.777 -2.029 7.904 1.00 95.88 81 MET A N 1
ATOM 567 C CA . MET A 1 81 ? 7.049 -1.465 7.463 1.00 95.88 81 MET A CA 1
ATOM 568 C C . MET A 1 81 ? 7.240 -1.749 5.982 1.00 95.88 81 MET A C 1
ATOM 570 O O . MET A 1 81 ? 6.847 -2.807 5.504 1.00 95.88 81 MET A O 1
ATOM 574 N N . PHE A 1 82 ? 7.842 -0.812 5.271 1.00 95.38 82 PHE A N 1
ATOM 575 C CA . PHE A 1 82 ? 8.148 -0.941 3.851 1.00 95.38 82 PHE A CA 1
ATOM 576 C C . PHE A 1 82 ? 9.200 0.091 3.473 1.00 95.38 82 PHE A C 1
ATOM 578 O O . PHE A 1 82 ? 9.520 0.994 4.253 1.00 95.38 82 PHE A O 1
ATOM 585 N N . GLN A 1 83 ? 9.750 -0.043 2.281 1.00 93.19 83 GLN A N 1
ATOM 586 C CA . GLN A 1 83 ? 10.695 0.901 1.722 1.00 93.19 83 GLN A CA 1
ATOM 587 C C . GLN A 1 83 ? 10.144 1.469 0.430 1.00 93.19 83 GLN A C 1
ATOM 589 O O . GLN A 1 83 ? 9.475 0.769 -0.324 1.00 93.19 83 GLN A O 1
ATOM 594 N N . VAL A 1 84 ? 10.449 2.734 0.178 1.00 91.00 84 VAL A N 1
ATOM 595 C CA . VAL A 1 84 ? 10.155 3.358 -1.107 1.00 91.00 84 VAL A CA 1
ATOM 596 C C . VAL A 1 84 ? 11.367 4.083 -1.648 1.00 91.00 84 VAL A C 1
ATOM 598 O O . VAL A 1 84 ? 12.204 4.576 -0.887 1.00 91.00 84 VAL A O 1
ATOM 601 N N . PHE A 1 85 ? 11.419 4.183 -2.963 1.00 88.38 85 PHE A N 1
ATOM 602 C CA . PHE A 1 85 ? 12.373 4.995 -3.696 1.00 88.38 85 PHE A CA 1
ATOM 603 C C . PHE A 1 85 ? 11.630 5.748 -4.784 1.00 88.38 85 PHE A C 1
ATOM 605 O O . PHE A 1 85 ? 10.641 5.266 -5.332 1.00 88.38 85 PHE A O 1
ATOM 612 N N . GLY A 1 86 ? 12.120 6.932 -5.119 1.00 86.62 86 GLY A N 1
ATOM 613 C CA . GLY A 1 86 ? 11.575 7.682 -6.229 1.00 86.62 86 GLY A CA 1
ATOM 614 C C . GLY A 1 86 ? 12.608 8.589 -6.869 1.00 86.62 86 GLY A C 1
ATOM 615 O O . GLY A 1 86 ? 13.552 9.046 -6.223 1.00 86.62 86 GLY A O 1
ATOM 616 N N . LEU A 1 87 ? 12.430 8.838 -8.163 1.00 80.69 87 LEU A N 1
ATOM 617 C CA . LEU A 1 87 ? 13.371 9.625 -8.969 1.00 80.69 87 LEU A CA 1
ATOM 618 C C . LEU A 1 87 ? 13.132 11.133 -8.879 1.00 80.69 87 LEU A C 1
ATOM 620 O O . LEU A 1 87 ? 14.041 11.916 -9.137 1.00 80.69 87 LEU A O 1
ATOM 624 N N . ALA A 1 88 ? 11.930 11.544 -8.482 1.00 78.81 88 ALA A N 1
ATOM 625 C CA . ALA A 1 88 ? 11.638 12.912 -8.081 1.00 78.81 88 ALA A CA 1
ATOM 626 C C . ALA A 1 88 ? 11.580 13.005 -6.550 1.00 78.81 88 ALA A C 1
ATOM 628 O O . ALA A 1 88 ? 11.392 12.007 -5.859 1.00 78.81 88 ALA A O 1
ATOM 629 N N . GLY A 1 89 ? 11.761 14.204 -6.000 1.00 69.19 89 GLY A N 1
ATOM 630 C CA . GLY A 1 89 ? 11.522 14.429 -4.578 1.00 69.19 89 GLY A CA 1
ATOM 631 C C . GLY A 1 89 ? 10.020 14.393 -4.317 1.00 69.19 89 GLY A C 1
ATOM 632 O O . GLY A 1 89 ? 9.261 15.018 -5.059 1.00 69.19 89 GLY A O 1
ATOM 633 N N . ALA A 1 90 ? 9.589 13.682 -3.282 1.00 69.69 90 ALA A N 1
ATOM 634 C CA . ALA A 1 90 ? 8.182 13.643 -2.904 1.00 69.69 90 ALA A CA 1
ATOM 635 C C . ALA A 1 90 ? 7.859 14.694 -1.839 1.00 69.69 90 ALA A C 1
ATOM 637 O O . ALA A 1 90 ? 8.699 15.069 -1.017 1.00 69.69 90 ALA A O 1
ATOM 638 N N . ALA A 1 91 ? 6.603 15.130 -1.813 1.00 64.25 91 ALA A N 1
ATOM 639 C CA . ALA A 1 91 ? 6.020 15.780 -0.651 1.00 64.25 91 ALA A CA 1
ATOM 640 C C . ALA A 1 91 ? 4.878 14.881 -0.187 1.00 64.25 91 ALA A C 1
ATOM 642 O O . ALA A 1 91 ? 3.856 14.775 -0.857 1.00 64.25 91 ALA A O 1
ATOM 643 N N . SER A 1 92 ? 5.054 14.203 0.947 1.00 60.81 92 SER A N 1
ATOM 644 C CA . SER A 1 92 ? 3.995 13.363 1.495 1.00 60.81 92 SER A CA 1
ATOM 645 C C . SER A 1 92 ? 2.908 14.265 2.089 1.00 60.81 92 SER A C 1
ATOM 647 O O . SER A 1 92 ? 2.987 14.695 3.242 1.00 60.81 92 SER A O 1
ATOM 649 N N . SER A 1 93 ? 1.906 14.610 1.281 1.00 62.66 93 SER A N 1
ATOM 650 C CA . SER A 1 93 ? 0.686 15.260 1.755 1.00 62.66 93 SER A CA 1
ATOM 651 C C . SER A 1 93 ? -0.527 14.409 1.405 1.00 62.66 93 SER A C 1
ATOM 653 O O . SER A 1 93 ? -0.814 14.182 0.232 1.00 62.66 93 SER A O 1
ATOM 655 N N . GLY A 1 94 ? -1.252 13.977 2.434 1.00 78.81 94 GLY A N 1
ATOM 656 C CA . GLY A 1 94 ? -2.477 13.198 2.301 1.00 78.81 94 GLY A CA 1
ATOM 657 C C . GLY A 1 94 ? -2.308 11.746 2.721 1.00 78.81 94 GLY A C 1
ATOM 658 O O . GLY A 1 94 ? -1.367 11.388 3.427 1.00 78.81 94 GLY A O 1
ATOM 659 N N . ASP A 1 95 ? -3.268 10.937 2.299 1.00 87.12 95 ASP A N 1
ATOM 660 C CA . ASP A 1 95 ? -3.357 9.522 2.629 1.00 87.12 95 ASP A CA 1
ATOM 661 C C . ASP A 1 95 ? -2.330 8.736 1.828 1.00 87.12 95 ASP A C 1
ATOM 663 O O . ASP A 1 95 ? -2.265 8.868 0.606 1.00 87.12 95 ASP A O 1
ATOM 667 N N . CYS A 1 96 ? -1.540 7.919 2.518 1.00 89.88 96 CYS A N 1
ATOM 668 C CA . CYS A 1 96 ? -0.531 7.068 1.891 1.00 89.88 96 CYS A CA 1
ATOM 669 C C . CYS A 1 96 ? -0.859 5.588 2.059 1.00 89.88 96 CYS A C 1
ATOM 671 O O . CYS A 1 96 ? -0.424 4.772 1.255 1.00 89.88 96 CYS A O 1
ATOM 673 N N . ILE A 1 97 ? -1.593 5.229 3.113 1.00 94.75 97 ILE A N 1
ATOM 674 C CA . ILE A 1 97 ? -1.930 3.841 3.423 1.00 94.75 97 ILE A CA 1
ATOM 675 C C . ILE A 1 97 ? -3.411 3.758 3.750 1.00 94.75 97 ILE A C 1
ATOM 677 O O . ILE A 1 97 ? -3.917 4.602 4.489 1.00 94.75 97 ILE A O 1
ATOM 681 N N . ARG A 1 98 ? -4.086 2.730 3.237 1.00 95.38 98 ARG A N 1
ATOM 682 C CA . ARG A 1 98 ? -5.485 2.411 3.548 1.00 95.38 98 ARG A CA 1
ATOM 683 C C . ARG A 1 98 ? -5.614 0.965 3.992 1.00 95.38 98 ARG A C 1
ATOM 685 O O . ARG A 1 98 ? -5.060 0.070 3.354 1.00 95.38 98 ARG A O 1
ATOM 692 N N . LEU A 1 99 ? -6.362 0.758 5.070 1.00 97.50 99 LEU A N 1
ATOM 693 C CA . LEU A 1 99 ? -6.714 -0.550 5.610 1.00 97.50 99 LEU A CA 1
ATOM 694 C C . LEU A 1 99 ? -8.238 -0.649 5.695 1.00 97.50 99 LEU A C 1
ATOM 696 O O . LEU A 1 99 ? -8.883 0.243 6.246 1.00 97.50 99 LEU A O 1
ATOM 700 N N . THR A 1 100 ? -8.804 -1.732 5.167 1.00 96.38 100 THR A N 1
ATOM 701 C CA . THR A 1 100 ? -10.262 -1.930 5.095 1.00 96.38 100 THR A CA 1
ATOM 702 C C . THR A 1 100 ? -10.646 -3.284 5.672 1.00 96.38 100 THR A C 1
ATOM 704 O O . THR A 1 100 ? -9.954 -4.263 5.409 1.00 96.38 100 THR A O 1
ATOM 707 N N . SER A 1 101 ? -11.757 -3.366 6.408 1.00 94.44 101 SER A N 1
ATOM 708 C CA . SER A 1 101 ? -12.358 -4.623 6.894 1.00 94.44 101 SER A CA 1
ATOM 709 C C . SER A 1 101 ? -13.799 -4.833 6.413 1.00 94.44 101 SER A C 1
ATOM 711 O O . SER A 1 101 ? -14.695 -5.225 7.162 1.00 94.44 101 SER A O 1
ATOM 713 N N . GLY A 1 102 ? -14.045 -4.537 5.139 1.00 85.88 102 GLY A N 1
ATOM 714 C CA . GLY A 1 102 ? -15.370 -4.521 4.522 1.00 85.88 102 GLY A CA 1
ATOM 715 C C . GLY A 1 102 ? -16.128 -3.218 4.781 1.00 85.88 102 GLY A C 1
ATOM 716 O O . GLY A 1 102 ? -16.306 -2.426 3.863 1.00 85.88 102 GLY A O 1
ATOM 717 N N . THR A 1 103 ? -16.587 -2.982 6.015 1.00 86.06 103 THR A N 1
ATOM 718 C CA . THR A 1 103 ? -17.440 -1.814 6.341 1.00 86.06 103 THR A CA 1
ATOM 719 C C . THR A 1 103 ? -16.698 -0.641 6.968 1.00 86.06 103 THR A C 1
ATOM 721 O O . THR A 1 103 ? -17.260 0.446 7.077 1.00 86.06 103 THR A O 1
ATOM 724 N N . LEU A 1 104 ? -15.479 -0.873 7.447 1.00 93.94 104 LEU A N 1
ATOM 725 C CA . LEU A 1 104 ? -14.659 0.129 8.109 1.00 93.94 104 LEU A CA 1
ATOM 726 C C . LEU A 1 104 ? -13.377 0.312 7.310 1.00 93.94 104 LEU A C 1
ATOM 728 O O . LEU A 1 104 ? -12.689 -0.662 7.007 1.00 93.94 104 LEU A O 1
ATOM 732 N N . GLU A 1 105 ? -13.070 1.564 7.002 1.00 95.12 105 GLU A N 1
ATOM 733 C CA . GLU A 1 105 ? -11.848 1.958 6.324 1.00 95.12 105 GLU A CA 1
ATOM 734 C C . GLU A 1 105 ? -11.122 2.996 7.181 1.00 95.12 105 GLU A C 1
ATOM 736 O O . GLU A 1 105 ? -11.706 3.983 7.640 1.00 95.12 105 GLU A O 1
ATOM 741 N N . ILE A 1 106 ? -9.836 2.757 7.410 1.00 96.56 106 ILE A N 1
ATOM 742 C CA . ILE A 1 106 ? -8.943 3.680 8.104 1.00 96.56 106 ILE A CA 1
ATOM 743 C C . ILE A 1 106 ? -7.773 3.994 7.187 1.00 96.56 106 ILE A C 1
ATOM 745 O O . ILE A 1 106 ? -7.336 3.153 6.395 1.00 96.56 106 ILE A O 1
ATOM 749 N N . SER A 1 107 ? -7.247 5.205 7.295 1.00 95.38 107 SER A N 1
ATOM 750 C CA . SER A 1 107 ? -6.093 5.594 6.504 1.00 95.38 107 SER A CA 1
ATOM 751 C C . SER A 1 107 ? -5.048 6.323 7.335 1.00 95.38 107 SER A C 1
ATOM 753 O O . SER A 1 107 ? -5.342 6.911 8.380 1.00 95.38 107 SER A O 1
ATOM 755 N N . TYR A 1 108 ? -3.809 6.227 6.870 1.00 94.06 108 TYR A N 1
ATOM 756 C CA . TYR A 1 108 ? -2.650 6.837 7.490 1.00 94.06 108 TYR A CA 1
ATOM 757 C C . TYR A 1 108 ? -1.965 7.751 6.485 1.00 94.06 108 TYR A C 1
ATOM 759 O O . TYR A 1 108 ? -1.583 7.330 5.386 1.00 94.06 108 TYR A O 1
ATOM 767 N N . GLY A 1 109 ? -1.783 9.006 6.882 1.00 90.06 109 GLY A N 1
ATOM 768 C CA . GLY A 1 109 ? -0.964 9.955 6.144 1.00 90.06 109 GLY A CA 1
ATOM 769 C C . GLY A 1 109 ? 0.463 9.952 6.671 1.00 90.06 109 GLY A C 1
ATOM 770 O O . GLY A 1 109 ? 0.693 10.185 7.859 1.00 90.06 109 GLY A O 1
ATOM 771 N N . LEU A 1 110 ? 1.439 9.732 5.791 1.00 84.81 110 LEU A N 1
ATOM 772 C CA . LEU A 1 110 ? 2.843 9.923 6.143 1.00 84.81 110 LEU A CA 1
ATOM 773 C C . LEU A 1 110 ? 3.090 11.430 6.298 1.00 84.81 110 LEU A C 1
ATOM 775 O O . LEU A 1 110 ? 3.075 12.184 5.327 1.00 84.81 110 LEU A O 1
ATOM 779 N N . ARG A 1 111 ? 3.268 11.894 7.538 1.00 68.06 111 ARG A N 1
ATOM 780 C CA . ARG A 1 111 ? 3.544 13.304 7.848 1.00 68.06 111 ARG A CA 1
ATOM 781 C C . ARG A 1 111 ? 5.048 13.474 8.080 1.00 68.06 111 ARG A C 1
ATOM 783 O O . ARG A 1 111 ? 5.566 13.030 9.099 1.00 68.06 111 ARG A O 1
ATOM 790 N N . GLY A 1 112 ? 5.750 14.112 7.146 1.00 59.91 112 GLY A N 1
ATOM 791 C CA . GLY A 1 112 ? 7.191 14.370 7.234 1.00 59.91 112 GLY A CA 1
ATOM 792 C C . GLY A 1 112 ? 7.723 15.098 5.996 1.00 59.91 112 GLY A C 1
ATOM 793 O O . GLY A 1 112 ? 6.959 15.310 5.051 1.00 59.91 112 GLY A O 1
ATOM 794 N N . PRO A 1 113 ? 9.009 15.509 5.972 1.00 53.34 113 PRO A N 1
ATOM 795 C CA . PRO A 1 113 ? 9.646 15.794 4.693 1.00 53.34 113 PRO A CA 1
ATOM 796 C C . PRO A 1 113 ? 9.532 14.511 3.865 1.00 53.34 113 PRO A C 1
ATOM 798 O O . PRO A 1 113 ? 9.817 13.428 4.380 1.00 53.34 113 PRO A O 1
ATOM 801 N N . GLY A 1 114 ? 9.048 14.603 2.626 1.00 68.75 114 GLY A N 1
ATOM 802 C CA . GLY A 1 114 ? 9.060 13.434 1.754 1.00 68.75 114 GLY A CA 1
ATOM 803 C C . GLY A 1 114 ? 10.495 12.967 1.495 1.00 68.75 114 GLY A C 1
ATOM 804 O O . GLY A 1 114 ? 11.462 13.481 2.060 1.00 68.75 114 GLY A O 1
ATOM 805 N N . PHE A 1 115 ? 10.659 11.962 0.650 1.00 76.62 115 PHE A N 1
ATOM 806 C CA . PHE A 1 115 ? 11.988 11.435 0.369 1.00 76.62 115 PHE A CA 1
ATOM 807 C C . PHE A 1 115 ? 12.765 12.331 -0.606 1.00 76.62 115 PHE A C 1
ATOM 809 O O . PHE A 1 115 ? 12.192 12.981 -1.488 1.00 76.62 115 PHE A O 1
ATOM 816 N N . ALA A 1 116 ? 14.089 12.362 -0.436 1.00 81.94 116 ALA A N 1
ATOM 817 C CA . ALA A 1 116 ? 14.987 12.962 -1.413 1.00 81.94 116 ALA A CA 1
ATOM 818 C C . ALA A 1 116 ? 15.013 12.101 -2.692 1.00 81.94 116 ALA A C 1
ATOM 820 O O . ALA A 1 116 ? 14.944 10.872 -2.585 1.00 81.94 116 ALA A O 1
ATOM 821 N N . PRO A 1 117 ? 15.137 12.716 -3.884 1.00 84.69 117 PRO A N 1
ATOM 822 C CA . PRO A 1 117 ? 15.283 11.968 -5.126 1.00 84.69 117 PRO A CA 1
ATOM 823 C C . PRO A 1 117 ? 16.431 10.957 -5.041 1.00 84.69 117 PRO A C 1
ATOM 825 O O . PRO A 1 117 ? 17.492 11.259 -4.490 1.00 84.69 117 PRO A O 1
ATOM 828 N N . GLY A 1 118 ? 16.235 9.767 -5.604 1.00 86.50 118 GLY A N 1
ATOM 829 C CA . GLY A 1 118 ? 17.292 8.766 -5.730 1.00 86.50 118 GLY A CA 1
ATOM 830 C C . GLY A 1 118 ? 17.695 8.085 -4.419 1.00 86.50 118 GLY A C 1
ATOM 831 O O . GLY A 1 118 ? 18.765 7.485 -4.360 1.00 86.50 118 GLY A O 1
ATOM 832 N N . THR A 1 119 ? 16.885 8.182 -3.359 1.00 88.12 119 THR A N 1
ATOM 833 C CA . THR A 1 119 ? 17.198 7.585 -2.051 1.00 88.12 119 THR A CA 1
ATOM 834 C C . THR A 1 119 ? 16.092 6.645 -1.585 1.00 88.12 119 THR A C 1
ATOM 836 O O . THR A 1 119 ? 14.924 7.027 -1.547 1.00 88.12 119 THR A O 1
ATOM 839 N N . TRP A 1 120 ? 16.470 5.431 -1.174 1.00 90.12 120 TRP A N 1
ATOM 840 C CA . TRP A 1 120 ? 15.564 4.509 -0.491 1.00 90.12 120 TRP A CA 1
ATOM 841 C C . TRP A 1 120 ? 15.254 5.007 0.921 1.00 90.12 120 TRP A C 1
ATOM 843 O O . TRP A 1 120 ? 16.160 5.302 1.704 1.00 90.12 120 TRP A O 1
ATOM 853 N N . VAL A 1 121 ? 13.972 5.057 1.269 1.00 89.44 121 VAL A N 1
ATOM 854 C CA . VAL A 1 121 ? 13.496 5.466 2.592 1.00 89.44 121 VAL A CA 1
ATOM 855 C C . VAL A 1 121 ? 12.673 4.349 3.207 1.00 89.44 121 VAL A C 1
ATOM 857 O O . VAL A 1 121 ? 11.723 3.860 2.606 1.00 89.44 121 VAL A O 1
ATOM 860 N N . ASN A 1 122 ? 13.033 3.959 4.430 1.00 91.31 122 ASN A N 1
ATOM 861 C CA . ASN A 1 122 ? 12.285 2.980 5.211 1.00 91.31 122 ASN A CA 1
ATOM 862 C C . ASN A 1 122 ? 11.194 3.673 6.033 1.00 91.31 122 ASN A C 1
ATOM 864 O O . ASN A 1 122 ? 11.488 4.487 6.913 1.00 91.31 122 ASN A O 1
ATOM 868 N N . TYR A 1 123 ? 9.950 3.275 5.800 1.00 91.31 123 TYR A N 1
ATOM 869 C CA . TYR A 1 123 ? 8.789 3.691 6.567 1.00 91.31 123 TYR A CA 1
ATOM 870 C C . TYR A 1 123 ? 8.443 2.658 7.636 1.00 91.31 123 TYR A C 1
ATOM 872 O O . TYR A 1 123 ? 8.498 1.448 7.416 1.00 91.31 123 TYR A O 1
ATOM 880 N N . VAL A 1 124 ? 8.086 3.163 8.816 1.00 93.25 124 VAL A N 1
ATOM 881 C CA . VAL A 1 124 ? 7.569 2.381 9.941 1.00 93.25 124 VAL A CA 1
ATOM 882 C C . VAL A 1 124 ? 6.262 3.026 10.357 1.00 93.25 124 VAL A C 1
ATOM 884 O O . VAL A 1 124 ? 6.253 4.161 10.829 1.00 93.25 124 VAL A O 1
ATOM 887 N N . VAL A 1 125 ? 5.163 2.315 10.146 1.00 94.25 125 VAL A N 1
ATOM 888 C CA . VAL A 1 125 ? 3.810 2.815 10.375 1.00 94.25 125 VAL A CA 1
ATOM 889 C C . VAL A 1 125 ? 3.233 2.045 11.553 1.00 94.25 125 VAL A C 1
ATOM 891 O O . VAL A 1 125 ? 2.902 0.867 11.396 1.00 94.25 125 VAL A O 1
ATOM 894 N N . PRO A 1 126 ? 3.142 2.661 12.744 1.00 95.94 126 PRO A N 1
ATOM 895 C CA . PRO A 1 126 ? 2.644 1.964 13.916 1.00 95.94 126 PRO A CA 1
ATOM 896 C C . PRO A 1 126 ? 1.174 1.580 13.733 1.00 95.94 126 PRO A C 1
ATOM 898 O O . PRO A 1 126 ? 0.344 2.398 13.328 1.00 95.94 126 PRO A O 1
ATOM 901 N N . LEU A 1 127 ? 0.842 0.337 14.071 1.00 96.94 127 LEU A N 1
ATOM 902 C CA . LEU A 1 127 ? -0.517 -0.202 14.015 1.00 96.94 127 LEU A CA 1
ATOM 903 C C . LEU A 1 127 ? -1.216 -0.006 15.367 1.00 96.94 127 LEU A C 1
ATOM 905 O O . LEU A 1 127 ? -1.653 -0.953 16.025 1.00 96.94 127 LEU A O 1
ATOM 909 N N . THR A 1 128 ? -1.264 1.258 15.797 1.00 95.62 128 THR A N 1
ATOM 910 C CA . THR A 1 128 ? -1.955 1.733 17.002 1.00 95.62 128 THR A CA 1
ATOM 911 C C . THR A 1 128 ? -2.834 2.927 16.659 1.00 95.62 128 THR A C 1
ATOM 913 O O . THR A 1 128 ? -2.460 3.778 15.853 1.00 95.62 128 THR A O 1
ATOM 916 N N . ALA A 1 129 ? -3.994 3.039 17.303 1.00 94.19 129 ALA A N 1
ATOM 917 C CA . ALA A 1 129 ? -4.935 4.129 17.047 1.00 94.19 129 ALA A CA 1
ATOM 918 C C . ALA A 1 129 ? -4.324 5.518 17.321 1.00 94.19 129 ALA A C 1
ATOM 920 O O . ALA A 1 129 ? -4.540 6.479 16.585 1.00 94.19 129 ALA A O 1
ATOM 921 N N . SER A 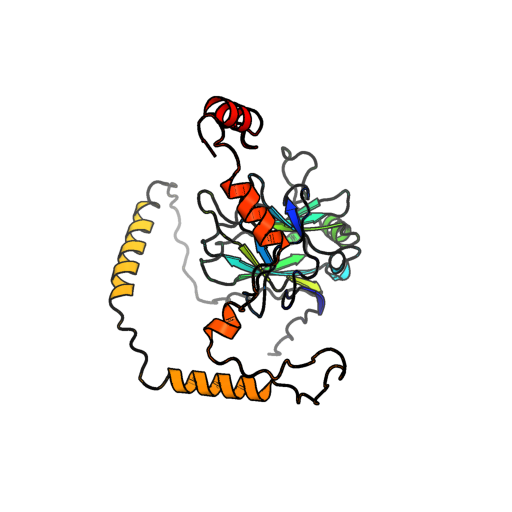1 130 ? -3.463 5.603 18.338 1.00 93.75 130 SER A N 1
ATOM 922 C CA . SER A 1 130 ? -2.747 6.822 18.729 1.00 93.75 130 SER A CA 1
ATOM 923 C C . SER A 1 130 ? -1.696 7.309 17.723 1.00 93.75 130 SER A C 1
ATOM 925 O O . SER A 1 130 ? -1.178 8.411 17.894 1.00 93.75 130 SER A O 1
ATOM 927 N N . ALA A 1 131 ? -1.372 6.529 16.685 1.00 92.19 131 ALA A N 1
ATOM 928 C CA . ALA A 1 131 ? -0.331 6.876 15.717 1.00 92.19 131 ALA A CA 1
ATOM 929 C C . ALA A 1 131 ? -0.759 7.946 14.696 1.00 92.19 131 ALA A C 1
ATOM 931 O O . ALA A 1 131 ? 0.067 8.395 13.908 1.00 92.19 131 ALA A O 1
ATOM 932 N N . GLY A 1 132 ? -2.025 8.374 14.714 1.00 92.56 132 GLY A N 1
ATOM 933 C CA . GLY A 1 132 ? -2.559 9.354 13.763 1.00 92.56 132 GLY A CA 1
ATOM 934 C C . GLY A 1 132 ? -3.312 8.730 12.591 1.00 92.56 132 GLY A C 1
ATOM 935 O O . GLY A 1 132 ? -3.441 9.363 11.546 1.00 92.56 132 GLY A O 1
ATOM 936 N N . TRP A 1 133 ? -3.809 7.503 12.767 1.00 96.00 133 TRP A N 1
ATOM 937 C CA . TRP A 1 133 ? -4.794 6.916 11.865 1.00 96.00 133 TRP A CA 1
ATOM 938 C C . TRP A 1 133 ? -6.104 7.700 11.932 1.00 96.00 133 TRP A C 1
ATOM 940 O O . TRP A 1 133 ? -6.544 8.137 13.000 1.00 96.00 133 TRP A O 1
ATOM 950 N N . GLU A 1 134 ? -6.725 7.870 10.775 1.00 95.62 134 GLU A N 1
ATOM 951 C CA . GLU A 1 134 ? -7.975 8.596 10.616 1.00 95.62 134 GLU A CA 1
ATOM 952 C C . GLU A 1 134 ? -9.002 7.671 9.953 1.00 95.62 134 GLU A C 1
ATOM 954 O O . GLU A 1 134 ? -8.785 7.161 8.848 1.00 95.62 134 GLU A O 1
ATOM 959 N N . THR A 1 135 ? -10.141 7.485 10.615 1.00 95.62 135 THR A N 1
ATOM 960 C CA . THR A 1 135 ? -11.280 6.739 10.082 1.00 95.62 135 THR A CA 1
ATOM 961 C C . THR A 1 135 ? -11.898 7.522 8.931 1.00 95.62 135 THR A C 1
ATOM 963 O O . THR A 1 135 ? -12.184 8.721 9.049 1.00 95.62 135 THR A O 1
ATOM 966 N N . LEU A 1 136 ? -12.072 6.849 7.794 1.00 91.00 136 LEU A N 1
ATOM 967 C CA . LEU A 1 136 ? -12.690 7.427 6.613 1.00 91.00 136 LEU A CA 1
ATOM 968 C C . LEU A 1 136 ? -14.210 7.348 6.741 1.00 91.00 136 LEU A C 1
ATOM 970 O O . LEU A 1 136 ? -14.792 6.293 6.988 1.00 91.00 136 LEU A O 1
ATOM 974 N N . ALA A 1 137 ? -14.861 8.498 6.590 1.00 82.81 137 ALA A N 1
ATOM 975 C CA . ALA A 1 137 ? -16.308 8.560 6.527 1.00 82.81 137 ALA A CA 1
ATOM 976 C C . ALA A 1 137 ? -16.783 8.091 5.147 1.00 82.81 137 ALA A C 1
ATOM 978 O O . ALA A 1 137 ? -16.196 8.451 4.129 1.00 82.81 137 ALA A O 1
ATOM 979 N N . ALA A 1 138 ? -17.913 7.378 5.102 1.00 77.25 138 ALA A N 1
ATOM 980 C CA . ALA A 1 138 ? -18.557 6.995 3.841 1.00 77.25 138 ALA A CA 1
ATOM 981 C C . ALA A 1 138 ? -18.895 8.211 2.955 1.00 77.25 138 ALA A C 1
ATOM 983 O O . ALA A 1 138 ? -18.985 8.099 1.736 1.00 77.25 138 ALA A O 1
ATOM 984 N N . ASN A 1 139 ? -19.087 9.382 3.572 1.00 77.94 139 ASN A N 1
ATOM 985 C CA . ASN A 1 139 ? -19.204 10.648 2.870 1.00 77.94 139 ASN A CA 1
ATOM 986 C C . ASN A 1 139 ? -17.857 11.399 2.941 1.00 77.94 139 ASN A C 1
ATOM 988 O O . ASN A 1 139 ? -17.501 11.865 4.026 1.00 77.94 139 ASN A O 1
ATOM 992 N N . PRO A 1 140 ? -17.151 11.591 1.810 1.00 73.69 140 PRO A N 1
ATOM 993 C CA . PRO A 1 140 ? -15.837 12.239 1.777 1.00 73.69 140 PRO A CA 1
ATOM 994 C C . PRO A 1 140 ? -15.874 13.735 2.132 1.00 73.69 140 PRO A C 1
ATOM 996 O O . PRO A 1 140 ? -14.830 14.341 2.352 1.00 73.69 140 PRO A O 1
ATOM 999 N N . PHE A 1 141 ? -17.063 14.343 2.203 1.00 78.00 141 PHE A N 1
ATOM 1000 C CA . PHE A 1 141 ? -17.248 15.728 2.642 1.00 78.00 141 PHE A CA 1
ATOM 1001 C C . PHE A 1 141 ? -17.375 15.867 4.164 1.00 78.00 141 PHE A C 1
ATOM 1003 O O . PHE A 1 141 ? -17.406 16.989 4.674 1.00 78.00 141 PHE A O 1
ATOM 1010 N N . LEU A 1 142 ? -17.489 14.756 4.899 1.00 80.81 142 LEU A N 1
ATOM 1011 C CA . LEU A 1 142 ? -17.507 14.792 6.356 1.00 80.81 142 LEU A CA 1
ATOM 1012 C C . LEU A 1 142 ? -16.082 14.864 6.919 1.00 80.81 142 LEU A C 1
ATOM 1014 O O . LEU A 1 142 ? -15.154 14.304 6.333 1.00 80.81 142 LEU A O 1
ATOM 1018 N N . PRO A 1 143 ? -15.894 15.524 8.077 1.00 83.12 143 PRO A N 1
ATOM 1019 C CA . PRO A 1 143 ? -14.615 15.515 8.763 1.00 83.12 143 PRO A CA 1
ATOM 1020 C C . PRO A 1 143 ? -14.198 14.087 9.098 1.00 83.12 143 PRO A C 1
ATOM 1022 O O . PRO A 1 143 ? -15.001 13.285 9.577 1.00 83.12 143 PRO A O 1
ATOM 1025 N N . ARG A 1 144 ? -12.917 13.805 8.897 1.00 89.56 144 ARG A N 1
ATOM 1026 C CA . ARG A 1 144 ? -12.306 12.558 9.341 1.00 89.56 144 ARG A CA 1
ATOM 1027 C C . ARG A 1 144 ? -12.166 12.570 10.856 1.00 89.56 144 ARG A C 1
ATOM 1029 O O . ARG A 1 144 ? -11.899 13.617 11.452 1.00 89.56 144 ARG A O 1
ATOM 1036 N N . THR A 1 145 ? -12.342 11.412 11.476 1.00 93.94 145 THR A N 1
ATOM 1037 C CA . THR A 1 145 ? -12.202 11.256 12.925 1.00 93.94 145 THR A CA 1
ATOM 1038 C C . THR A 1 145 ? -10.966 10.427 13.243 1.00 93.94 145 THR A C 1
ATOM 1040 O O . THR A 1 145 ? -10.658 9.505 12.490 1.00 93.9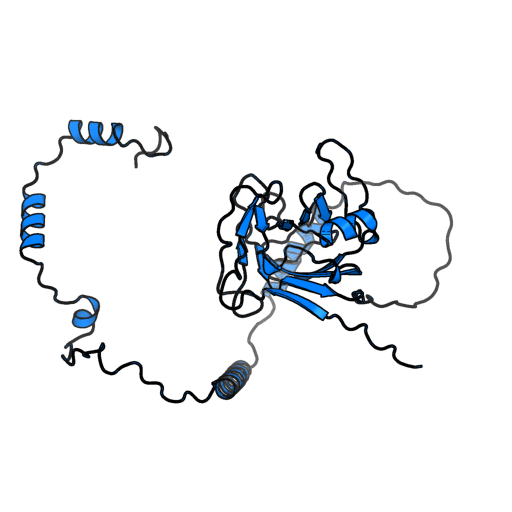4 145 THR A O 1
ATOM 1043 N N . PRO A 1 146 ? -10.260 10.704 14.352 1.00 95.88 146 PRO A N 1
ATOM 1044 C CA . PRO A 1 146 ? -9.201 9.820 14.817 1.00 95.88 146 PRO A CA 1
ATOM 1045 C C . PRO A 1 146 ? -9.728 8.393 14.973 1.00 95.88 146 PRO A C 1
ATOM 1047 O O . PRO A 1 146 ? -10.795 8.195 15.560 1.00 95.88 146 PRO A O 1
ATOM 1050 N N . THR A 1 147 ? -8.987 7.422 14.449 1.00 97.44 147 THR A N 1
ATOM 1051 C CA . THR A 1 147 ? -9.292 6.005 14.648 1.00 97.44 147 THR A CA 1
ATOM 1052 C C . THR A 1 147 ? -9.190 5.664 16.132 1.00 97.44 147 THR A C 1
ATOM 1054 O O . THR A 1 147 ? -8.325 6.177 16.841 1.00 97.44 147 THR A O 1
ATOM 1057 N N . THR A 1 148 ? -10.084 4.808 16.615 1.00 97.44 148 THR A N 1
ATOM 1058 C CA . THR A 1 148 ? -10.088 4.279 17.986 1.00 97.44 148 THR A CA 1
ATOM 1059 C C . THR A 1 148 ? -9.380 2.923 18.070 1.00 97.44 148 THR A C 1
ATOM 1061 O O . THR A 1 148 ? -9.226 2.226 17.069 1.00 97.44 148 THR A O 1
ATOM 1064 N N . ASP A 1 149 ? -8.975 2.493 19.271 1.00 97.38 149 ASP A N 1
ATOM 1065 C CA . ASP A 1 149 ? -8.343 1.172 19.455 1.00 97.38 149 ASP A CA 1
ATOM 1066 C C . ASP A 1 149 ? -9.262 0.019 19.023 1.00 97.38 149 ASP A C 1
ATOM 1068 O O . ASP A 1 149 ? -8.801 -0.965 18.447 1.00 97.38 149 ASP A O 1
ATOM 1072 N N . ALA A 1 150 ? -10.571 0.153 19.261 1.00 96.88 150 ALA A N 1
ATOM 1073 C CA . ALA A 1 150 ? -11.561 -0.836 18.847 1.00 96.88 150 ALA A CA 1
ATOM 1074 C C . ALA A 1 150 ? -11.686 -0.916 17.318 1.00 96.88 150 ALA A C 1
ATOM 1076 O O . ALA A 1 150 ? -11.783 -2.012 16.773 1.00 96.88 150 ALA A O 1
ATOM 1077 N N . GLU A 1 151 ? -11.642 0.224 16.627 1.00 97.69 151 GLU A N 1
ATOM 1078 C CA . GLU A 1 151 ? -11.648 0.287 15.162 1.00 97.69 151 GLU A CA 1
ATOM 1079 C C . GLU A 1 151 ? -10.365 -0.294 14.565 1.00 97.69 151 GLU A C 1
ATOM 1081 O O . GLU A 1 151 ? -10.444 -1.119 13.661 1.00 97.69 151 GLU A O 1
ATOM 1086 N N . MET A 1 152 ? -9.192 0.055 15.106 1.00 98.00 152 MET A N 1
ATOM 1087 C CA . MET A 1 152 ? -7.916 -0.537 14.682 1.00 98.00 152 MET A CA 1
ATOM 1088 C C . MET A 1 152 ? -7.929 -2.064 14.851 1.00 98.00 152 MET A C 1
ATOM 1090 O O . MET A 1 152 ? -7.581 -2.802 13.928 1.00 98.00 152 MET A O 1
ATOM 1094 N N . ALA A 1 153 ? -8.381 -2.553 16.011 1.00 97.56 153 ALA A N 1
ATOM 1095 C CA . ALA A 1 153 ? -8.506 -3.984 16.270 1.00 97.56 153 ALA A CA 1
ATOM 1096 C C . ALA A 1 153 ? -9.524 -4.660 15.336 1.00 97.56 153 ALA A C 1
ATOM 1098 O O . ALA A 1 153 ? -9.274 -5.771 14.870 1.00 97.56 153 ALA A O 1
ATOM 1099 N N . ALA A 1 154 ? -10.646 -3.999 15.034 1.00 97.19 154 ALA A N 1
ATOM 1100 C CA . ALA A 1 154 ? -11.651 -4.506 14.103 1.00 97.19 154 ALA A CA 1
ATOM 1101 C C . ALA A 1 154 ? -11.117 -4.579 12.665 1.00 97.19 154 ALA A C 1
ATOM 1103 O O . ALA A 1 154 ? -11.353 -5.574 11.983 1.00 97.19 154 ALA A O 1
ATOM 1104 N N . VAL A 1 155 ? -10.370 -3.566 12.214 1.00 98.12 155 VAL A N 1
ATOM 1105 C CA . VAL A 1 155 ? -9.753 -3.560 10.882 1.00 98.12 155 VAL A CA 1
ATOM 1106 C C . VAL A 1 155 ? -8.741 -4.691 10.745 1.00 98.12 155 VAL A C 1
ATOM 1108 O O . VAL A 1 155 ? -8.831 -5.485 9.812 1.00 98.12 155 VAL A O 1
ATOM 1111 N N . LEU A 1 156 ? -7.820 -4.819 11.701 1.00 98.12 156 LEU A N 1
ATOM 1112 C CA . LEU A 1 156 ? -6.805 -5.874 11.667 1.00 98.12 156 LEU A CA 1
ATOM 1113 C C . LEU A 1 156 ? -7.394 -7.271 11.897 1.00 98.12 156 LEU A C 1
ATOM 1115 O O . LEU A 1 156 ? -6.843 -8.244 11.401 1.00 98.12 156 LEU A O 1
ATOM 1119 N N . GLY A 1 157 ? -8.507 -7.403 12.620 1.00 97.75 157 GLY A N 1
ATOM 1120 C CA . GLY A 1 157 ? -9.148 -8.696 12.874 1.00 97.75 157 GLY A CA 1
ATOM 1121 C C . GLY A 1 157 ? -9.795 -9.337 11.640 1.00 97.75 157 GLY A C 1
ATOM 1122 O O . GLY A 1 157 ? -9.979 -10.555 11.616 1.00 97.75 157 GLY A O 1
ATOM 1123 N N . SER A 1 158 ? -10.127 -8.546 10.618 1.00 97.62 158 SER A N 1
ATOM 1124 C CA . SER A 1 158 ? -10.757 -9.025 9.382 1.00 97.62 158 SER A CA 1
ATOM 1125 C C . SER A 1 158 ? -10.392 -8.143 8.185 1.00 97.62 158 SER A C 1
ATOM 1127 O O . SER A 1 158 ? -11.270 -7.598 7.516 1.00 97.62 158 SER A O 1
ATOM 1129 N N . LEU A 1 159 ? -9.095 -7.977 7.938 1.00 97.88 159 LEU A N 1
ATOM 1130 C CA . LEU A 1 159 ? -8.567 -7.110 6.895 1.00 97.88 159 LEU A CA 1
ATOM 1131 C C . LEU A 1 159 ? -8.934 -7.657 5.510 1.00 97.88 159 LEU A C 1
ATOM 1133 O O . LEU A 1 159 ? -8.535 -8.755 5.133 1.00 97.88 159 LEU A O 1
ATOM 1137 N N . THR A 1 160 ? -9.701 -6.899 4.740 1.00 96.94 160 THR A N 1
ATOM 1138 C CA . THR A 1 160 ? -10.085 -7.229 3.362 1.00 96.94 160 THR A CA 1
ATOM 1139 C C . THR A 1 160 ? -9.234 -6.495 2.339 1.00 96.94 160 THR A C 1
ATOM 1141 O O . THR A 1 160 ? -9.206 -6.903 1.186 1.00 96.94 160 THR A O 1
ATOM 1144 N N . GLN A 1 161 ? -8.558 -5.414 2.739 1.00 96.19 161 GLN A N 1
ATOM 1145 C CA . GLN A 1 161 ? -7.706 -4.647 1.839 1.00 96.19 161 GLN A CA 1
ATOM 1146 C C . GLN A 1 161 ? -6.584 -3.937 2.599 1.00 96.19 161 GLN A C 1
ATOM 1148 O O . GLN A 1 161 ? -6.829 -3.326 3.643 1.00 96.19 161 GLN A O 1
ATOM 1153 N N . LEU A 1 162 ? -5.380 -3.970 2.029 1.00 97.38 162 LEU A N 1
ATOM 1154 C CA . LEU A 1 162 ? -4.237 -3.141 2.402 1.00 97.38 162 LEU A CA 1
ATOM 1155 C C . LEU A 1 162 ? -3.714 -2.489 1.127 1.00 97.38 162 LEU A C 1
ATOM 1157 O O . LEU A 1 162 ? -3.361 -3.195 0.185 1.00 97.38 162 LEU A O 1
ATOM 1161 N N . ARG A 1 163 ? -3.665 -1.156 1.101 1.00 95.62 163 ARG A N 1
ATOM 1162 C CA . ARG A 1 163 ? -3.143 -0.388 -0.034 1.00 95.62 163 ARG A CA 1
ATOM 1163 C C . ARG 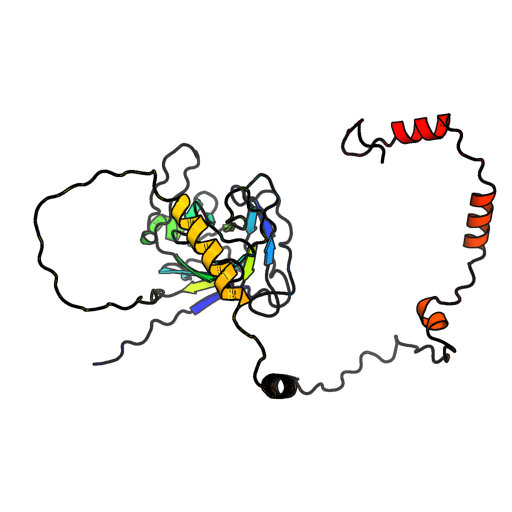A 1 163 ? -2.064 0.582 0.405 1.00 95.62 163 ARG A C 1
ATOM 1165 O O . ARG A 1 163 ? -2.219 1.251 1.429 1.00 95.62 163 ARG A O 1
ATOM 1172 N N . ILE A 1 164 ? -1.013 0.682 -0.401 1.00 94.69 164 ILE A N 1
ATOM 1173 C CA . ILE A 1 164 ? 0.061 1.670 -0.273 1.00 94.69 164 ILE A CA 1
ATOM 1174 C C . ILE A 1 164 ? 0.042 2.517 -1.540 1.00 94.69 164 ILE A C 1
ATOM 1176 O O . ILE A 1 164 ? 0.203 1.995 -2.635 1.00 94.69 164 ILE A O 1
ATOM 1180 N N . ARG A 1 165 ? -0.178 3.819 -1.395 1.00 90.94 165 ARG A N 1
ATOM 1181 C CA . ARG A 1 165 ? -0.242 4.771 -2.506 1.00 90.94 165 ARG A CA 1
ATOM 1182 C C . ARG A 1 165 ? 1.060 4.763 -3.313 1.0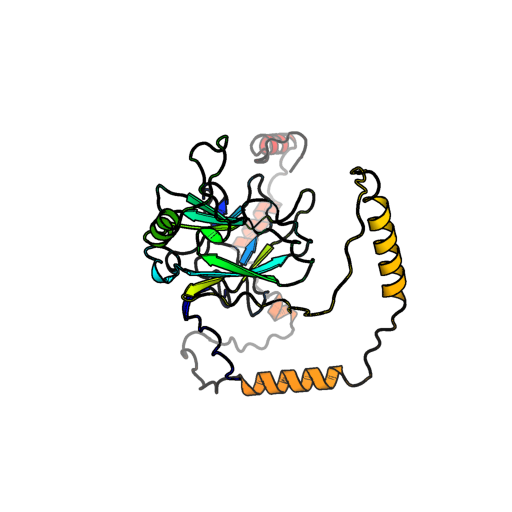0 90.94 165 ARG A C 1
ATOM 1184 O O . ARG A 1 165 ? 2.124 4.658 -2.701 1.00 90.94 165 ARG A O 1
ATOM 1191 N N . SER A 1 166 ? 0.993 4.922 -4.630 1.00 87.44 166 SER A N 1
ATOM 1192 C CA . SER A 1 166 ? 2.164 4.971 -5.514 1.00 87.44 166 SER A CA 1
ATOM 1193 C C . SER A 1 166 ? 2.479 6.369 -6.065 1.00 87.44 166 SER A C 1
ATOM 1195 O O . SER A 1 166 ? 3.609 6.635 -6.461 1.00 87.44 166 SER A O 1
ATOM 1197 N N . ASP A 1 167 ? 1.549 7.320 -5.995 1.00 79.56 167 ASP A N 1
ATOM 1198 C CA . ASP A 1 167 ? 1.715 8.694 -6.485 1.00 79.56 167 ASP A CA 1
ATOM 1199 C C . ASP A 1 167 ? 1.979 9.687 -5.332 1.00 79.56 167 ASP A C 1
ATOM 1201 O O . ASP A 1 167 ? 1.087 10.309 -4.755 1.00 79.56 167 ASP A O 1
ATOM 1205 N N . TRP A 1 168 ? 3.246 9.831 -4.933 1.00 78.50 168 TRP A N 1
ATOM 1206 C CA . TRP A 1 168 ? 3.634 10.722 -3.817 1.00 78.50 168 TRP A CA 1
ATOM 1207 C C . TRP A 1 168 ? 4.117 12.101 -4.285 1.00 78.50 168 TRP A C 1
ATOM 1209 O O . TRP A 1 168 ? 4.653 12.901 -3.507 1.00 78.50 168 TRP A O 1
ATOM 1219 N N . TYR A 1 169 ? 3.958 12.369 -5.575 1.00 71.56 169 TYR A N 1
ATOM 1220 C CA . TYR A 1 169 ? 4.434 13.573 -6.224 1.00 71.56 169 TYR A CA 1
ATOM 1221 C C . TYR A 1 169 ? 3.355 14.647 -6.243 1.00 71.56 169 TYR A C 1
ATOM 1223 O O . TYR A 1 169 ? 2.169 14.377 -6.414 1.00 71.56 169 TYR A O 1
ATOM 1231 N N . LEU A 1 170 ? 3.780 15.898 -6.069 1.00 60.62 170 LEU A N 1
ATOM 1232 C CA . LEU A 1 170 ? 2.925 17.036 -6.370 1.00 60.62 170 LEU A CA 1
ATOM 1233 C C . LEU A 1 170 ? 3.062 17.358 -7.862 1.00 60.62 170 LEU A C 1
ATOM 1235 O O . LEU A 1 170 ? 4.192 17.399 -8.362 1.00 60.62 170 LEU A O 1
ATOM 1239 N N . PRO A 1 171 ? 1.958 17.665 -8.565 1.00 59.09 171 PRO A N 1
ATOM 1240 C CA . PRO A 1 171 ? 2.033 18.206 -9.914 1.00 59.09 171 PRO A CA 1
ATOM 1241 C C . PRO A 1 171 ? 2.997 19.405 -9.964 1.00 59.09 171 PRO A C 1
ATOM 1243 O O . PRO A 1 171 ? 3.001 20.223 -9.035 1.00 59.09 171 PRO A O 1
ATOM 1246 N N . PRO A 1 172 ? 3.817 19.551 -11.019 1.00 59.38 172 PRO A N 1
ATOM 1247 C CA . PRO A 1 172 ? 3.811 18.801 -12.280 1.00 59.38 172 PRO A CA 1
ATOM 1248 C C . PRO A 1 172 ? 4.771 17.594 -12.309 1.00 59.38 172 PRO A C 1
ATOM 1250 O O . PRO A 1 172 ? 5.132 17.136 -13.390 1.00 59.38 172 PRO A O 1
ATOM 1253 N N . ALA A 1 173 ? 5.271 17.129 -11.162 1.00 60.09 173 ALA A N 1
ATOM 1254 C CA . ALA A 1 173 ? 6.247 16.047 -11.147 1.00 60.09 173 ALA A CA 1
ATOM 1255 C C . ALA A 1 173 ? 5.563 14.705 -11.450 1.00 60.09 173 ALA A C 1
ATOM 1257 O O . ALA A 1 173 ? 4.847 14.172 -10.610 1.00 60.09 173 ALA A O 1
ATOM 1258 N N . ASN A 1 174 ? 5.825 14.160 -12.637 1.00 63.56 174 ASN A N 1
ATOM 1259 C CA . ASN A 1 174 ? 5.601 12.748 -12.928 1.00 63.56 174 ASN A CA 1
ATOM 1260 C C . ASN A 1 174 ? 6.855 11.992 -12.489 1.00 63.56 174 ASN A C 1
ATOM 1262 O O . ASN A 1 174 ? 7.978 12.435 -12.751 1.00 63.56 174 ASN A O 1
ATOM 1266 N N . GLY A 1 175 ? 6.684 10.870 -11.806 1.00 73.81 175 GLY A N 1
ATOM 1267 C CA . GLY A 1 175 ? 7.812 10.106 -11.306 1.00 73.81 175 GLY A CA 1
ATOM 1268 C C . GLY A 1 175 ? 7.426 8.669 -11.043 1.00 73.81 175 GLY A C 1
ATOM 1269 O O . GLY A 1 175 ? 6.293 8.372 -10.687 1.00 73.81 175 GLY A O 1
ATOM 1270 N N . PHE A 1 176 ? 8.402 7.786 -11.204 1.00 84.00 176 PHE A N 1
ATOM 1271 C CA . PHE A 1 176 ? 8.259 6.402 -10.796 1.00 84.00 176 PHE A CA 1
ATOM 1272 C C . PHE A 1 176 ? 8.461 6.293 -9.288 1.00 84.00 176 PHE A C 1
ATOM 1274 O O . PHE A 1 176 ? 9.494 6.749 -8.777 1.00 84.00 176 PHE A O 1
ATOM 1281 N N . LEU A 1 177 ? 7.508 5.666 -8.603 1.00 88.62 177 LEU A N 1
ATOM 1282 C CA . LEU A 1 177 ? 7.684 5.182 -7.242 1.00 88.62 177 LEU A CA 1
ATOM 1283 C C . LEU A 1 177 ? 7.995 3.690 -7.284 1.00 88.62 177 LEU A C 1
ATOM 1285 O O . LEU A 1 177 ? 7.340 2.920 -7.984 1.00 88.62 177 LEU A O 1
ATOM 1289 N N . TYR A 1 178 ? 8.983 3.305 -6.493 1.00 92.25 178 TYR A N 1
ATOM 1290 C CA . TYR A 1 178 ? 9.381 1.927 -6.297 1.00 92.25 178 TYR A CA 1
ATOM 1291 C C . TYR A 1 178 ? 9.022 1.508 -4.873 1.00 92.25 178 TYR A C 1
ATOM 1293 O O . TYR A 1 178 ? 9.283 2.274 -3.942 1.00 92.25 178 TYR A O 1
ATOM 1301 N N . LEU A 1 179 ? 8.435 0.323 -4.697 1.00 94.62 179 LEU A N 1
ATOM 1302 C CA . LEU A 1 179 ? 8.056 -0.246 -3.398 1.00 94.62 179 LEU A CA 1
ATOM 1303 C C . LEU A 1 179 ? 8.835 -1.537 -3.143 1.00 94.62 179 LEU A C 1
ATOM 1305 O O . LEU A 1 179 ? 8.902 -2.406 -4.011 1.00 94.62 179 LEU A O 1
ATOM 1309 N N . ASP A 1 180 ? 9.384 -1.665 -1.936 1.00 96.19 180 ASP A N 1
ATOM 1310 C CA . ASP A 1 180 ? 10.195 -2.816 -1.547 1.00 96.19 180 ASP A CA 1
ATOM 1311 C C . ASP A 1 180 ? 10.013 -3.198 -0.057 1.00 96.19 180 ASP A C 1
ATOM 1313 O O . ASP A 1 180 ? 9.561 -2.391 0.764 1.00 96.19 180 ASP A O 1
ATOM 1317 N N . ASN A 1 181 ? 10.371 -4.431 0.311 1.00 96.00 181 ASN A N 1
ATOM 1318 C CA . ASN A 1 181 ? 10.509 -4.933 1.682 1.00 96.00 181 ASN A CA 1
ATOM 1319 C C . ASN A 1 181 ? 9.291 -4.692 2.597 1.00 96.00 181 ASN A C 1
ATOM 1321 O O . ASN A 1 181 ? 9.438 -4.309 3.771 1.00 96.00 181 ASN A O 1
ATOM 1325 N N . VAL A 1 182 ? 8.084 -4.927 2.068 1.00 97.81 182 VAL A N 1
ATOM 1326 C CA . VAL A 1 182 ? 6.822 -4.769 2.805 1.00 97.81 182 VAL A CA 1
ATOM 1327 C C . VAL A 1 182 ? 6.676 -5.882 3.836 1.00 97.81 182 VAL A C 1
ATOM 1329 O O . VAL A 1 182 ? 6.780 -7.063 3.514 1.00 97.81 182 VAL A O 1
ATOM 1332 N N . ARG A 1 183 ? 6.399 -5.522 5.089 1.00 97.56 183 ARG A N 1
ATOM 1333 C CA . ARG A 1 183 ? 6.258 -6.464 6.203 1.00 97.56 183 ARG A CA 1
ATOM 1334 C C . ARG A 1 183 ? 5.243 -5.991 7.234 1.00 97.56 183 ARG A C 1
ATOM 1336 O O . ARG A 1 183 ? 5.254 -4.828 7.637 1.00 97.56 183 ARG A O 1
ATOM 1343 N N . LEU A 1 184 ? 4.414 -6.920 7.706 1.00 97.69 184 LEU A N 1
ATOM 1344 C CA . LEU A 1 184 ? 3.652 -6.757 8.943 1.00 97.69 184 LEU A CA 1
ATOM 1345 C C . LEU A 1 184 ? 4.440 -7.400 10.076 1.00 97.69 184 LEU A C 1
ATOM 1347 O O . LEU A 1 184 ? 4.851 -8.560 9.982 1.00 97.69 184 LEU A O 1
ATOM 1351 N N . VAL A 1 185 ? 4.651 -6.646 11.148 1.00 96.75 185 VAL A N 1
ATOM 1352 C CA . VAL A 1 185 ? 5.396 -7.109 12.320 1.00 96.75 185 VAL A CA 1
ATOM 1353 C C . VAL A 1 185 ? 4.566 -6.954 13.584 1.00 96.75 185 VAL A C 1
ATOM 1355 O O . VAL A 1 185 ? 3.780 -6.015 13.696 1.00 96.75 185 VAL A O 1
ATOM 1358 N N . SER A 1 186 ? 4.767 -7.847 14.549 1.00 94.38 186 SER A N 1
ATOM 1359 C CA . SER A 1 186 ? 4.255 -7.702 15.915 1.00 94.38 186 SER A CA 1
ATOM 1360 C C . SER A 1 186 ? 5.308 -7.089 16.850 1.00 94.38 186 SER A C 1
ATOM 1362 O O . SER A 1 186 ? 6.505 -7.080 16.542 1.00 94.38 186 SER A O 1
ATOM 1364 N N . GLY A 1 187 ? 4.859 -6.580 18.003 1.00 84.19 187 GLY A N 1
ATOM 1365 C CA . GLY A 1 187 ? 5.709 -5.950 19.025 1.00 84.19 187 GLY A CA 1
ATOM 1366 C C . GLY A 1 187 ? 5.885 -4.442 18.827 1.00 84.19 187 GLY A C 1
ATOM 1367 O O . GLY A 1 187 ? 5.754 -3.947 17.716 1.00 84.19 187 GLY A O 1
ATOM 1368 N N . VAL A 1 188 ? 6.172 -3.705 19.904 1.00 67.75 188 VAL A N 1
ATOM 1369 C CA . VAL A 1 188 ? 6.233 -2.229 19.897 1.00 67.75 188 VAL A CA 1
ATOM 1370 C C . VAL A 1 188 ? 7.479 -1.744 19.163 1.00 67.75 188 VAL A C 1
ATOM 1372 O O . VAL A 1 188 ? 8.573 -2.043 19.643 1.00 67.75 188 VAL A O 1
ATOM 1375 N N . PRO A 1 189 ? 7.355 -1.012 18.034 1.00 56.66 189 PRO A N 1
ATOM 1376 C CA . PRO A 1 189 ? 8.519 -0.475 17.346 1.00 56.66 189 PRO A CA 1
ATOM 1377 C C . PRO A 1 189 ? 9.192 0.504 18.282 1.00 56.66 189 PRO A C 1
ATOM 1379 O O . PRO A 1 189 ? 8.598 1.518 18.651 1.00 56.66 189 PRO A O 1
ATOM 1382 N N . GLU A 1 190 ? 10.421 0.192 18.698 1.00 53.25 190 GLU A N 1
ATOM 1383 C CA . GLU A 1 190 ? 11.290 1.213 19.263 1.00 53.25 190 GLU A CA 1
ATOM 1384 C C . GLU A 1 190 ? 11.455 2.256 18.162 1.00 53.25 190 GLU A C 1
ATOM 1386 O O . GLU A 1 190 ? 12.170 2.056 17.180 1.00 53.25 190 GLU A O 1
ATOM 1391 N N . VAL A 1 191 ? 10.708 3.355 18.277 1.00 51.25 191 VAL A N 1
ATOM 1392 C CA . VAL A 1 191 ? 10.939 4.532 17.452 1.00 51.25 191 VAL A CA 1
ATOM 1393 C C . VAL A 1 191 ? 12.412 4.862 17.670 1.00 51.25 191 VAL A C 1
ATOM 1395 O O . VAL A 1 191 ? 12.788 5.044 18.834 1.00 51.25 191 VAL A O 1
ATOM 1398 N N . PRO A 1 192 ? 13.267 4.889 16.629 1.00 39.97 192 PRO A N 1
ATOM 1399 C CA . PRO A 1 192 ? 14.665 5.219 16.822 1.00 39.97 192 PRO A CA 1
ATOM 1400 C C . PRO A 1 192 ? 14.703 6.596 17.470 1.00 39.97 192 PRO A C 1
ATOM 1402 O O . PRO A 1 192 ? 14.335 7.606 16.863 1.00 39.97 192 PRO A O 1
ATOM 1405 N N . SER A 1 193 ? 15.058 6.606 18.754 1.00 40.50 193 SER A N 1
ATOM 1406 C CA . SER A 1 193 ? 15.161 7.813 19.549 1.00 40.50 193 SER A CA 1
ATOM 1407 C C . SER A 1 193 ? 16.218 8.666 18.877 1.00 40.50 193 SER A C 1
ATOM 1409 O O . SER A 1 193 ? 17.416 8.392 18.953 1.00 40.50 193 SER A O 1
ATOM 1411 N N . SER A 1 194 ? 15.760 9.677 18.147 1.00 39.69 194 SER A N 1
ATOM 1412 C CA . SER A 1 194 ? 16.617 10.734 17.646 1.00 39.69 194 SER A CA 1
ATOM 1413 C C . SER A 1 194 ? 17.099 11.488 18.878 1.00 39.69 194 SER A C 1
ATOM 1415 O O . SER A 1 194 ? 16.388 12.339 19.400 1.00 39.69 194 SER A O 1
ATOM 1417 N N . ALA A 1 195 ? 18.244 11.046 19.399 1.00 34.41 195 ALA A N 1
ATOM 1418 C CA . ALA A 1 195 ? 19.072 11.632 20.441 1.00 34.41 195 ALA A CA 1
ATOM 1419 C C . ALA A 1 195 ? 18.398 12.726 21.287 1.00 34.41 195 ALA A C 1
ATOM 1421 O O . ALA A 1 195 ? 18.341 13.900 20.912 1.00 34.41 195 ALA A O 1
ATOM 1422 N N . ALA A 1 196 ? 18.011 12.348 22.505 1.00 37.06 196 ALA A N 1
ATOM 1423 C CA . ALA A 1 196 ? 17.911 13.276 23.616 1.00 37.06 196 ALA A CA 1
ATOM 1424 C C . ALA A 1 196 ? 19.260 14.000 23.800 1.00 37.06 196 ALA A C 1
ATOM 1426 O O . ALA A 1 196 ? 20.152 13.529 24.506 1.00 37.06 196 ALA A O 1
ATOM 1427 N N . SER A 1 197 ? 19.408 15.166 23.171 1.00 32.66 197 SER A N 1
ATOM 1428 C CA . SER A 1 197 ? 20.377 16.171 23.593 1.00 32.66 197 SER A CA 1
ATOM 1429 C C . SER A 1 197 ? 19.873 16.771 24.903 1.00 32.66 197 SER A C 1
ATOM 1431 O O . SER A 1 197 ? 19.092 17.722 24.944 1.00 32.66 197 SER A O 1
ATOM 1433 N N . CYS A 1 198 ? 20.296 16.155 26.003 1.00 31.53 198 CYS A N 1
ATOM 1434 C CA . CYS A 1 198 ? 20.352 16.814 27.293 1.00 31.53 198 CYS A CA 1
ATOM 1435 C C . CYS A 1 198 ? 21.451 17.884 27.198 1.00 31.53 198 CYS A C 1
ATOM 1437 O O . CYS A 1 198 ? 22.635 17.558 27.160 1.00 31.53 198 CYS A O 1
ATOM 1439 N N . GLY A 1 199 ? 21.061 19.156 27.095 1.00 31.34 199 GLY A N 1
ATOM 1440 C CA . GLY A 1 199 ? 21.995 20.253 26.842 1.00 31.34 199 GLY A CA 1
ATOM 1441 C C . GLY A 1 199 ? 21.437 21.624 27.215 1.00 31.34 199 GLY A C 1
ATOM 1442 O O . GLY A 1 199 ? 21.109 22.425 26.353 1.00 31.34 199 GLY A O 1
ATOM 1443 N N . THR A 1 200 ? 21.336 21.859 28.525 1.00 35.12 200 THR A N 1
ATOM 1444 C CA . THR A 1 200 ? 21.485 23.152 29.225 1.00 35.12 200 THR A CA 1
ATOM 1445 C C . THR A 1 200 ? 20.700 24.383 28.736 1.00 35.12 200 THR A C 1
ATOM 1447 O O . THR A 1 200 ? 21.090 25.078 27.806 1.00 35.12 200 THR A O 1
ATOM 1450 N N . GLY A 1 201 ? 19.659 24.712 29.509 1.00 34.44 201 GLY A N 1
ATOM 1451 C CA . GLY A 1 201 ? 19.274 26.050 29.984 1.00 34.44 201 GLY A CA 1
ATOM 1452 C C . GLY A 1 201 ? 19.517 27.286 29.107 1.00 34.44 201 GLY A C 1
ATOM 1453 O O . GLY A 1 201 ? 20.639 27.769 28.982 1.00 34.44 201 GLY A O 1
ATOM 1454 N N . ARG A 1 202 ? 18.421 27.936 28.698 1.00 30.92 202 ARG A N 1
ATOM 1455 C CA . ARG A 1 202 ? 18.410 29.371 28.375 1.00 30.92 202 ARG A CA 1
ATOM 1456 C C . ARG A 1 202 ? 17.225 30.046 29.081 1.00 30.92 202 ARG A C 1
ATOM 1458 O O . ARG A 1 202 ? 16.113 29.531 28.972 1.00 30.92 202 ARG A O 1
ATOM 1465 N N . PRO A 1 203 ? 17.426 31.143 29.835 1.00 36.12 203 PRO A N 1
ATOM 1466 C CA . PRO A 1 203 ? 16.346 31.774 30.583 1.00 36.12 203 PRO A CA 1
ATOM 1467 C C . PRO A 1 203 ? 15.382 32.526 29.658 1.00 36.12 203 PRO A C 1
ATOM 1469 O O . PRO A 1 203 ? 15.775 33.092 28.636 1.00 36.12 203 PRO A O 1
ATOM 1472 N N . ALA A 1 204 ? 14.110 32.514 30.054 1.00 34.09 204 ALA A N 1
ATOM 1473 C CA . ALA A 1 204 ? 13.008 33.205 29.405 1.00 34.09 204 ALA A CA 1
ATOM 1474 C C . ALA A 1 204 ? 13.183 34.734 29.462 1.00 34.09 204 ALA A C 1
ATOM 1476 O O . ALA A 1 204 ? 13.376 35.304 30.534 1.00 34.09 204 ALA A O 1
ATOM 1477 N N . GLY A 1 205 ? 13.066 35.392 28.308 1.00 34.69 205 GLY A N 1
ATOM 1478 C CA . GLY A 1 205 ? 12.794 36.827 28.202 1.00 34.69 205 GLY A CA 1
ATOM 1479 C C . GLY A 1 205 ? 11.323 37.040 27.817 1.00 34.69 205 GLY A C 1
ATOM 1480 O O . GLY A 1 205 ? 10.812 36.267 27.003 1.00 34.69 205 GLY A O 1
ATOM 1481 N N . PRO A 1 206 ? 10.614 38.029 28.390 1.00 45.81 206 PRO A N 1
ATOM 1482 C CA . PRO A 1 206 ? 9.193 38.219 28.142 1.00 45.81 206 PRO A CA 1
ATOM 1483 C C . PRO A 1 206 ? 8.935 39.112 26.918 1.00 45.81 206 PRO A C 1
ATOM 1485 O O . PRO A 1 206 ? 9.656 40.074 26.673 1.00 45.81 206 PRO A O 1
ATOM 1488 N N . ASN A 1 207 ? 7.816 38.829 26.249 1.00 45.78 207 ASN A N 1
ATOM 1489 C CA . ASN A 1 207 ? 7.073 39.685 25.317 1.00 45.78 207 ASN A CA 1
ATOM 1490 C C . ASN A 1 207 ? 7.695 39.992 23.944 1.00 45.78 207 ASN A C 1
ATOM 1492 O O . ASN A 1 207 ? 8.602 40.802 23.800 1.00 45.78 207 ASN A O 1
ATOM 1496 N N . GLY A 1 208 ? 7.046 39.459 22.906 1.00 32.62 208 GLY A N 1
ATOM 1497 C CA . GLY A 1 208 ? 7.164 39.958 21.539 1.00 32.62 208 GLY A CA 1
ATOM 1498 C C . GLY A 1 208 ? 6.599 38.975 20.522 1.00 32.62 208 GLY A C 1
ATOM 1499 O O . GLY A 1 208 ? 7.313 38.097 20.056 1.00 32.62 208 GLY A O 1
ATOM 1500 N N . ARG A 1 209 ? 5.315 39.114 20.169 1.00 44.66 209 ARG A N 1
ATOM 1501 C CA . ARG A 1 209 ? 4.788 38.536 18.920 1.00 44.66 209 ARG A CA 1
ATOM 1502 C C . ARG A 1 209 ? 5.555 39.143 17.736 1.00 44.66 209 ARG A C 1
ATOM 1504 O O . ARG A 1 209 ? 5.804 40.349 17.771 1.00 44.66 209 ARG A O 1
ATOM 1511 N N . PRO A 1 210 ? 5.780 38.385 16.654 1.00 40.09 210 PRO A N 1
ATOM 1512 C CA . PRO A 1 210 ? 5.677 39.008 15.344 1.00 40.09 210 PRO A CA 1
ATOM 1513 C C . PRO A 1 210 ? 4.797 38.224 14.370 1.00 40.09 210 PRO A C 1
ATOM 1515 O O . PRO A 1 210 ? 4.517 37.036 14.527 1.00 40.09 210 PRO A O 1
ATOM 1518 N N . ALA A 1 211 ? 4.319 38.992 13.400 1.00 36.12 211 ALA A N 1
ATOM 1519 C CA . ALA A 1 211 ? 3.435 38.625 12.318 1.00 36.12 211 ALA A CA 1
ATOM 1520 C C . ALA A 1 211 ? 4.053 37.579 11.381 1.00 36.12 211 ALA A C 1
ATOM 1522 O O . ALA A 1 211 ? 5.266 37.525 11.185 1.00 36.12 211 ALA A O 1
ATOM 1523 N N . ILE A 1 212 ? 3.178 36.773 10.788 1.00 36.88 212 ILE A N 1
ATOM 1524 C CA . ILE A 1 212 ? 3.497 35.858 9.699 1.00 36.88 212 ILE A CA 1
ATOM 1525 C C . ILE A 1 212 ? 3.525 36.703 8.423 1.00 36.88 212 ILE A C 1
ATOM 1527 O O . ILE A 1 212 ? 2.476 37.144 7.963 1.00 36.88 212 ILE A O 1
ATOM 1531 N N . ASP A 1 213 ? 4.721 36.945 7.891 1.00 32.06 213 ASP A N 1
ATOM 1532 C CA . ASP A 1 213 ? 4.943 37.587 6.593 1.00 32.06 213 ASP A CA 1
ATOM 1533 C C . ASP A 1 213 ? 5.385 36.502 5.595 1.00 32.06 213 ASP A C 1
ATOM 1535 O O . ASP A 1 213 ? 6.484 35.951 5.680 1.00 32.06 213 ASP A O 1
ATOM 1539 N N . THR A 1 214 ? 4.499 36.132 4.670 1.00 41.75 214 THR A N 1
ATOM 1540 C CA . THR A 1 214 ? 4.647 34.996 3.737 1.00 41.75 214 THR A CA 1
ATOM 1541 C C . THR A 1 214 ? 5.400 35.320 2.441 1.00 41.75 214 THR A C 1
ATOM 1543 O O . THR A 1 214 ? 5.327 34.557 1.483 1.00 41.75 214 THR A O 1
ATOM 1546 N N . HIS A 1 215 ? 6.166 36.410 2.373 1.00 36.94 215 HIS A N 1
ATOM 1547 C CA . HIS A 1 215 ? 6.779 36.861 1.113 1.00 36.94 215 HIS A CA 1
ATOM 1548 C C . HIS A 1 215 ? 8.288 36.545 0.965 1.00 36.94 215 HIS A C 1
ATOM 1550 O O . HIS A 1 215 ? 8.944 37.077 0.074 1.00 36.94 215 HIS A O 1
ATOM 1556 N N . TRP A 1 216 ? 8.881 35.672 1.798 1.00 32.06 216 TRP A N 1
ATOM 1557 C CA . TRP A 1 216 ? 10.345 35.454 1.791 1.00 32.06 216 TRP A CA 1
ATOM 1558 C C . TRP A 1 216 ? 10.838 34.003 1.627 1.00 32.06 216 TRP A C 1
ATOM 1560 O O . TRP A 1 216 ? 11.948 33.688 2.045 1.00 32.06 216 TRP A O 1
ATOM 1570 N N . GLN A 1 217 ? 10.082 33.102 0.990 1.00 41.69 217 GLN A N 1
ATOM 1571 C CA . GLN A 1 217 ? 10.562 31.717 0.780 1.00 41.69 217 GLN A CA 1
ATOM 1572 C C . GLN A 1 217 ? 10.886 31.321 -0.668 1.00 41.69 217 GLN A C 1
ATOM 1574 O O . GLN A 1 217 ? 11.500 30.277 -0.876 1.00 41.69 217 GLN A O 1
ATOM 1579 N N . VAL A 1 218 ? 10.578 32.150 -1.669 1.00 43.19 218 VAL A N 1
ATOM 1580 C CA . VAL A 1 218 ? 10.832 31.774 -3.075 1.00 43.19 218 VAL A CA 1
ATOM 1581 C C . VAL A 1 218 ? 12.263 32.120 -3.516 1.00 43.19 218 VAL A C 1
ATOM 1583 O O . VAL A 1 218 ? 12.923 31.311 -4.163 1.00 43.19 218 VAL A O 1
ATOM 1586 N N . ASP A 1 219 ? 12.820 33.245 -3.065 1.00 43.69 219 ASP A N 1
ATOM 1587 C CA . ASP A 1 219 ? 14.124 33.739 -3.547 1.00 43.69 219 ASP A CA 1
ATOM 1588 C C . ASP A 1 219 ? 15.352 33.167 -2.794 1.00 43.69 219 ASP A C 1
ATOM 1590 O O . ASP A 1 219 ? 16.490 33.304 -3.252 1.00 43.69 219 ASP A O 1
ATOM 1594 N N . ALA A 1 220 ? 15.153 32.489 -1.656 1.00 42.47 220 ALA A N 1
ATOM 1595 C CA . ALA A 1 220 ? 16.225 31.778 -0.944 1.00 42.47 220 ALA A CA 1
ATOM 1596 C C . ALA A 1 220 ? 16.503 30.385 -1.545 1.00 42.47 220 ALA A C 1
ATOM 1598 O O . ALA A 1 220 ? 17.636 29.904 -1.517 1.00 42.47 220 ALA A O 1
ATOM 1599 N N . LYS A 1 221 ? 15.487 29.756 -2.155 1.00 45.25 221 LYS A N 1
ATOM 1600 C CA . LYS A 1 221 ? 15.596 28.415 -2.750 1.00 45.25 221 LYS A CA 1
ATOM 1601 C C . LYS A 1 221 ? 16.405 28.428 -4.055 1.00 45.25 221 LYS A C 1
ATOM 1603 O O . LYS A 1 221 ? 17.193 27.517 -4.294 1.00 45.25 221 LYS A O 1
ATOM 1608 N N . TRP A 1 222 ? 16.298 29.500 -4.844 1.00 42.72 222 TRP A N 1
ATOM 1609 C CA . TRP A 1 222 ? 17.057 29.660 -6.093 1.00 42.72 222 TRP A CA 1
ATOM 1610 C C . TRP A 1 222 ? 18.528 30.042 -5.886 1.00 42.72 222 TRP A C 1
ATOM 1612 O O . TRP A 1 222 ? 19.375 29.653 -6.689 1.00 42.72 222 TRP A O 1
ATOM 1622 N N . ARG A 1 223 ? 18.866 30.741 -4.792 1.00 46.72 223 ARG A N 1
ATOM 1623 C CA . ARG A 1 223 ? 20.267 31.061 -4.459 1.00 46.72 223 ARG A CA 1
ATOM 1624 C C . ARG A 1 223 ? 21.069 29.847 -3.984 1.00 46.72 223 ARG A C 1
ATOM 1626 O O . ARG A 1 223 ? 22.248 29.761 -4.305 1.00 46.72 223 ARG A O 1
ATOM 1633 N N . ASN A 1 224 ? 20.434 28.885 -3.311 1.00 44.19 224 ASN A N 1
ATOM 1634 C CA . ASN A 1 224 ? 21.116 27.662 -2.875 1.00 44.19 224 ASN A CA 1
ATOM 1635 C C . ASN A 1 224 ? 21.349 26.654 -4.013 1.00 44.19 224 ASN A C 1
ATOM 1637 O O . ASN A 1 224 ? 22.370 25.976 -3.996 1.00 44.19 224 ASN A O 1
ATOM 1641 N N . MET A 1 225 ? 20.475 26.583 -5.026 1.00 42.06 225 MET A N 1
ATOM 1642 C CA . MET A 1 225 ? 20.716 25.709 -6.189 1.00 42.06 225 MET A CA 1
ATOM 1643 C C . MET A 1 225 ? 21.893 26.185 -7.044 1.00 42.06 225 MET A C 1
ATOM 1645 O O . MET A 1 225 ? 22.729 25.374 -7.426 1.00 42.06 225 MET A O 1
ATOM 1649 N N . ARG A 1 226 ? 22.027 27.500 -7.265 1.00 46.94 226 ARG A N 1
ATOM 1650 C CA . ARG A 1 226 ? 23.126 28.037 -8.084 1.00 46.94 226 ARG A CA 1
ATOM 1651 C C . ARG A 1 226 ? 24.502 27.895 -7.412 1.00 46.94 226 ARG A C 1
ATOM 1653 O O . ARG A 1 226 ? 25.501 27.730 -8.096 1.00 46.94 226 ARG A O 1
ATOM 1660 N N . HIS A 1 227 ? 24.550 27.889 -6.076 1.00 43.50 227 HIS A N 1
ATOM 1661 C CA . HIS A 1 227 ? 25.787 27.636 -5.326 1.00 43.50 227 HIS A CA 1
ATOM 1662 C C . HIS A 1 227 ? 26.168 26.144 -5.282 1.00 43.50 227 HIS A C 1
ATOM 1664 O O . HIS A 1 227 ? 27.346 25.820 -5.156 1.00 43.50 227 HIS A O 1
ATOM 1670 N N . LEU A 1 228 ? 25.198 25.232 -5.422 1.00 47.16 228 LEU A N 1
ATOM 1671 C CA . LEU A 1 228 ? 25.456 23.790 -5.507 1.00 47.16 228 LEU A CA 1
ATOM 1672 C C . LEU A 1 228 ? 25.964 23.372 -6.896 1.00 47.16 228 LEU A C 1
ATOM 1674 O O . LEU A 1 228 ? 26.870 22.547 -6.959 1.00 47.16 228 LEU A O 1
ATOM 1678 N N . GLU A 1 229 ? 25.485 23.987 -7.984 1.00 43.56 229 GLU A N 1
ATOM 1679 C CA . GLU A 1 229 ? 26.051 23.770 -9.331 1.00 43.56 229 GLU A CA 1
ATOM 1680 C C . GLU A 1 229 ? 27.500 24.275 -9.445 1.00 43.56 229 GLU A C 1
ATOM 1682 O O . GLU A 1 229 ? 28.356 23.568 -9.974 1.00 43.56 229 GLU A O 1
ATOM 1687 N N . GLU A 1 230 ? 27.822 25.446 -8.880 1.00 43.25 230 GLU A N 1
ATOM 1688 C CA . GLU A 1 230 ? 29.197 25.978 -8.906 1.00 43.25 230 GLU A CA 1
ATOM 1689 C C . GLU A 1 230 ? 30.166 25.211 -7.988 1.00 43.25 230 GLU A C 1
ATOM 1691 O O . GLU A 1 230 ? 31.363 25.167 -8.269 1.00 43.25 230 GLU A O 1
ATOM 1696 N N . THR A 1 231 ? 29.674 24.568 -6.922 1.00 43.88 231 THR A N 1
ATOM 1697 C CA . THR A 1 231 ? 30.527 23.782 -6.009 1.00 43.88 231 THR A CA 1
ATOM 1698 C C . THR A 1 231 ? 30.717 22.336 -6.491 1.00 43.88 231 THR A C 1
ATOM 1700 O O . THR A 1 231 ? 31.788 21.769 -6.290 1.00 43.88 231 THR A O 1
ATOM 1703 N N . ALA A 1 232 ? 29.735 21.749 -7.188 1.00 40.66 232 ALA A N 1
ATOM 1704 C CA . ALA A 1 232 ? 29.831 20.385 -7.721 1.00 40.66 232 ALA A CA 1
ATOM 1705 C C . ALA A 1 232 ? 30.745 20.266 -8.958 1.00 40.66 232 ALA A C 1
ATOM 1707 O O . ALA A 1 232 ? 31.282 19.195 -9.220 1.00 40.66 232 ALA A O 1
ATOM 1708 N N . MET A 1 233 ? 30.978 21.353 -9.702 1.00 39.47 233 MET A N 1
ATOM 1709 C CA . MET A 1 233 ? 31.827 21.327 -10.905 1.00 39.47 233 MET A CA 1
ATOM 1710 C C . MET A 1 233 ? 33.326 21.575 -10.647 1.00 39.47 233 MET A C 1
ATOM 1712 O O . MET A 1 233 ? 34.116 21.533 -11.589 1.00 39.47 233 MET A O 1
ATOM 1716 N N . ALA A 1 234 ? 33.743 21.821 -9.400 1.00 42.81 234 ALA A N 1
ATOM 1717 C CA . ALA A 1 234 ? 35.140 22.118 -9.054 1.00 42.81 234 ALA A CA 1
ATOM 1718 C C . ALA A 1 234 ? 35.839 21.020 -8.234 1.00 42.81 234 ALA A C 1
ATOM 1720 O O . ALA A 1 234 ? 36.974 21.218 -7.793 1.00 42.81 234 ALA A O 1
ATOM 1721 N N . GLN A 1 235 ? 35.198 19.865 -8.028 1.00 42.62 235 GLN A N 1
ATOM 1722 C CA . GLN A 1 235 ? 35.800 18.756 -7.297 1.00 42.62 235 GLN A CA 1
ATOM 1723 C C . GLN A 1 235 ? 36.292 17.694 -8.281 1.00 42.62 235 GLN A C 1
ATOM 1725 O O . GLN A 1 235 ? 35.538 17.043 -8.992 1.00 42.62 235 GLN A O 1
ATOM 1730 N N . GLN A 1 236 ? 37.612 17.614 -8.371 1.00 42.72 236 GLN A N 1
ATOM 1731 C CA . GLN A 1 236 ? 38.369 16.726 -9.235 1.00 42.72 236 GLN A CA 1
ATOM 1732 C C . GLN A 1 236 ? 38.160 15.267 -8.780 1.00 42.72 236 GLN A C 1
ATOM 1734 O O . GLN A 1 236 ? 38.905 14.763 -7.942 1.00 42.72 236 GLN A O 1
ATOM 1739 N N . ASP A 1 237 ? 37.133 14.600 -9.311 1.00 48.84 237 ASP A N 1
ATOM 1740 C CA . ASP A 1 237 ? 36.863 13.167 -9.121 1.00 48.84 237 ASP A CA 1
ATOM 1741 C C . ASP A 1 237 ? 37.795 12.312 -9.990 1.00 48.84 237 ASP A C 1
ATOM 1743 O O . ASP A 1 237 ? 37.380 11.618 -10.920 1.00 48.84 237 ASP A O 1
ATOM 1747 N N . THR A 1 238 ? 39.089 12.339 -9.680 1.00 53.06 238 THR A N 1
ATOM 1748 C CA . THR A 1 238 ? 39.962 11.228 -10.061 1.00 53.06 238 THR A CA 1
ATOM 1749 C C . THR A 1 238 ? 40.131 10.355 -8.821 1.00 53.06 238 THR A C 1
ATOM 1751 O O . THR A 1 238 ? 40.866 10.747 -7.909 1.00 53.06 238 THR A O 1
ATOM 1754 N N . PRO A 1 239 ? 39.442 9.201 -8.718 1.00 53.50 239 PRO A N 1
ATOM 1755 C CA . PRO A 1 239 ? 39.682 8.283 -7.615 1.00 53.50 239 PRO A CA 1
ATOM 1756 C C . PRO A 1 239 ? 41.164 7.874 -7.616 1.00 53.50 239 PRO A C 1
ATOM 1758 O O . PRO A 1 239 ? 41.756 7.735 -8.691 1.00 53.50 239 PRO A O 1
ATOM 1761 N N . PRO A 1 240 ? 41.790 7.697 -6.438 1.00 64.12 240 PRO A N 1
ATOM 1762 C CA . PRO A 1 240 ? 43.185 7.285 -6.361 1.00 64.12 240 PRO A CA 1
ATOM 1763 C C . PRO A 1 240 ? 43.384 5.985 -7.151 1.00 64.12 240 PRO A C 1
ATOM 1765 O O . PRO A 1 240 ? 42.635 5.019 -6.966 1.00 64.12 240 PRO A O 1
ATOM 1768 N N . GLU A 1 241 ? 44.371 5.979 -8.055 1.00 54.59 241 GLU A N 1
ATOM 1769 C CA . GLU A 1 241 ? 44.702 4.816 -8.882 1.00 54.59 241 GLU A CA 1
ATOM 1770 C C . GLU A 1 241 ? 44.831 3.560 -8.002 1.00 54.59 241 GLU A C 1
ATOM 1772 O O . GLU A 1 241 ? 45.574 3.540 -7.020 1.00 54.59 241 GLU A O 1
ATOM 1777 N N . GLY A 1 242 ? 44.061 2.519 -8.334 1.00 67.38 242 GLY A N 1
ATOM 1778 C CA . GLY A 1 242 ? 44.060 1.227 -7.636 1.00 67.38 242 GLY A CA 1
ATOM 1779 C C . GLY A 1 242 ? 42.857 0.949 -6.724 1.00 67.38 242 GLY A C 1
ATOM 1780 O O . GLY A 1 242 ? 42.643 -0.207 -6.359 1.00 67.38 242 GLY A O 1
ATOM 1781 N N . GLY A 1 243 ? 42.021 1.945 -6.399 1.00 73.06 243 GLY A N 1
ATOM 1782 C CA . GLY A 1 243 ? 40.810 1.726 -5.586 1.00 73.06 243 GLY A CA 1
ATOM 1783 C C . GLY A 1 243 ? 39.751 0.856 -6.277 1.00 73.06 243 GLY A C 1
ATOM 1784 O O . GLY A 1 243 ? 39.110 0.026 -5.636 1.00 73.06 243 GLY A O 1
ATOM 1785 N N . PHE A 1 244 ? 39.616 0.997 -7.599 1.00 71.44 244 PHE A N 1
ATOM 1786 C CA . PHE A 1 244 ? 38.657 0.224 -8.392 1.00 71.44 244 PHE A CA 1
ATOM 1787 C C . PHE A 1 244 ? 39.049 -1.253 -8.502 1.00 71.44 244 PHE A C 1
ATOM 1789 O O . PHE A 1 244 ? 38.207 -2.120 -8.301 1.00 71.44 244 PHE A O 1
ATOM 1796 N N . SER A 1 245 ? 40.332 -1.551 -8.730 1.00 74.75 245 SER A N 1
ATOM 1797 C CA . SER A 1 245 ? 40.826 -2.934 -8.789 1.00 74.75 245 SER A CA 1
ATOM 1798 C C . SER A 1 245 ? 40.530 -3.694 -7.497 1.00 74.75 245 SER A C 1
ATOM 1800 O O . SER A 1 245 ? 40.065 -4.825 -7.546 1.00 74.75 245 SER A O 1
ATOM 1802 N N . LYS A 1 246 ? 40.681 -3.034 -6.344 1.00 75.38 246 LYS A N 1
ATOM 1803 C CA . LYS A 1 246 ? 40.399 -3.643 -5.042 1.00 75.38 246 LYS A CA 1
ATOM 1804 C C . LYS A 1 246 ? 38.911 -3.960 -4.831 1.00 75.38 246 LYS A C 1
ATOM 1806 O O . LYS A 1 246 ? 38.591 -4.987 -4.247 1.00 75.38 246 LYS A O 1
ATOM 1811 N N . LEU A 1 247 ? 38.014 -3.101 -5.323 1.00 77.88 247 LEU A N 1
ATOM 1812 C CA . LEU A 1 247 ? 36.566 -3.338 -5.269 1.00 77.88 247 LEU A CA 1
ATOM 1813 C C . LEU A 1 247 ? 36.126 -4.451 -6.223 1.00 77.88 247 LEU A C 1
ATOM 1815 O O . LEU A 1 247 ? 35.242 -5.231 -5.875 1.00 77.88 247 LEU A O 1
ATOM 1819 N N . VAL A 1 248 ? 36.740 -4.539 -7.406 1.00 82.12 248 VAL A N 1
ATOM 1820 C CA . VAL A 1 248 ? 36.481 -5.638 -8.346 1.00 82.12 248 VAL A CA 1
ATOM 1821 C C . VAL A 1 248 ? 36.940 -6.966 -7.746 1.00 82.12 248 VAL A C 1
ATOM 1823 O O . VAL A 1 248 ? 36.178 -7.929 -7.789 1.00 82.12 248 VAL A O 1
ATOM 1826 N N . ASP A 1 249 ? 38.119 -7.006 -7.121 1.00 84.38 249 ASP A N 1
ATOM 1827 C CA . ASP A 1 249 ? 38.638 -8.218 -6.480 1.00 84.38 249 ASP A CA 1
ATOM 1828 C C . ASP A 1 249 ? 37.760 -8.666 -5.292 1.00 84.38 249 ASP A C 1
ATOM 1830 O O . ASP A 1 249 ? 37.409 -9.842 -5.205 1.00 84.38 249 ASP A O 1
ATOM 1834 N N . GLU A 1 250 ? 37.314 -7.741 -4.428 1.00 87.06 250 GLU A N 1
ATOM 1835 C CA . GLU A 1 250 ? 36.397 -8.060 -3.314 1.00 87.06 250 GLU A CA 1
ATOM 1836 C C . GLU A 1 250 ? 35.028 -8.569 -3.799 1.00 87.06 250 GLU A C 1
ATOM 1838 O O . GLU A 1 250 ? 34.479 -9.517 -3.231 1.00 87.06 250 GLU A O 1
ATOM 1843 N N . GLN A 1 251 ? 34.468 -7.971 -4.858 1.00 88.50 251 GLN A N 1
ATOM 1844 C CA . GLN A 1 251 ? 33.201 -8.434 -5.437 1.00 88.50 251 GLN A CA 1
ATOM 1845 C C . GLN A 1 251 ? 33.343 -9.809 -6.099 1.00 88.50 251 GLN A C 1
ATOM 1847 O O . GLN A 1 251 ? 32.441 -10.643 -5.981 1.00 88.50 251 GLN A O 1
ATOM 1852 N N . LEU A 1 252 ? 34.479 -10.080 -6.747 1.00 88.56 252 LEU A N 1
ATOM 1853 C CA . LEU A 1 252 ? 34.754 -11.369 -7.379 1.00 88.56 252 LEU A CA 1
ATOM 1854 C C . LEU A 1 252 ? 34.907 -12.489 -6.336 1.00 88.56 252 LEU A C 1
ATOM 1856 O O . LEU A 1 252 ? 34.395 -13.593 -6.534 1.00 88.56 252 LEU A O 1
ATOM 1860 N N . GLU A 1 253 ? 35.542 -12.201 -5.198 1.00 84.88 253 GLU A N 1
ATOM 1861 C CA . GLU A 1 253 ? 35.713 -13.160 -4.100 1.00 84.88 253 GLU A CA 1
ATOM 1862 C C . GLU A 1 253 ? 34.379 -13.454 -3.379 1.00 84.88 253 GLU A C 1
ATOM 1864 O O . GLU A 1 253 ? 34.063 -14.610 -3.082 1.00 84.88 253 GLU A O 1
ATOM 1869 N N . LEU A 1 254 ? 33.530 -12.434 -3.193 1.00 81.00 254 LEU A N 1
ATOM 1870 C CA . LEU A 1 254 ? 32.167 -12.590 -2.664 1.00 81.00 254 LEU A CA 1
ATOM 1871 C C . LEU A 1 254 ? 31.251 -13.392 -3.598 1.00 81.00 254 LEU A C 1
ATOM 1873 O O . LEU A 1 254 ? 30.427 -14.176 -3.118 1.00 81.00 254 LEU A O 1
ATOM 1877 N N . ALA A 1 255 ? 31.390 -13.217 -4.914 1.00 75.62 255 ALA A N 1
ATOM 1878 C CA . ALA A 1 255 ? 30.652 -13.997 -5.904 1.00 75.62 255 ALA A CA 1
ATOM 1879 C C . ALA A 1 255 ? 31.097 -15.468 -5.901 1.00 75.62 255 ALA A C 1
ATOM 1881 O O . ALA A 1 255 ? 30.253 -16.365 -5.878 1.00 75.62 255 ALA A O 1
ATOM 1882 N N . ALA A 1 256 ? 32.407 -15.728 -5.830 1.00 77.12 256 ALA A N 1
ATOM 1883 C CA . ALA A 1 256 ? 32.950 -17.084 -5.766 1.00 77.12 256 ALA A CA 1
ATOM 1884 C C . ALA A 1 256 ? 32.509 -17.842 -4.498 1.00 77.12 256 ALA A C 1
ATOM 1886 O O . ALA A 1 256 ? 32.222 -19.036 -4.567 1.00 77.12 256 ALA A O 1
ATOM 1887 N N . ALA A 1 257 ? 32.390 -17.156 -3.356 1.00 78.00 257 ALA A N 1
ATOM 1888 C CA . ALA A 1 257 ? 31.943 -17.759 -2.098 1.00 78.00 257 ALA A CA 1
ATOM 1889 C C . ALA A 1 257 ? 30.433 -18.069 -2.048 1.00 78.00 257 ALA A C 1
ATOM 1891 O O . ALA A 1 257 ? 30.002 -18.890 -1.236 1.00 78.00 257 ALA A O 1
ATOM 1892 N N . LYS A 1 258 ? 29.621 -17.410 -2.886 1.00 73.69 258 LYS A N 1
ATOM 1893 C CA . LYS A 1 258 ? 28.155 -17.550 -2.897 1.00 73.69 258 LYS A CA 1
ATOM 1894 C C . LYS A 1 258 ? 27.620 -18.520 -3.944 1.00 73.69 258 LYS A C 1
ATOM 1896 O O . LYS A 1 258 ? 26.426 -18.807 -3.913 1.00 73.69 258 LYS A O 1
ATOM 1901 N N . LEU A 1 259 ? 28.455 -19.037 -4.845 1.00 66.25 259 LEU A N 1
ATOM 1902 C CA . LEU A 1 259 ? 28.014 -20.052 -5.796 1.00 66.25 259 LEU A CA 1
ATOM 1903 C C . LEU A 1 259 ? 27.859 -21.400 -5.068 1.00 66.25 259 LEU A C 1
ATOM 1905 O O . LEU A 1 259 ? 28.860 -21.966 -4.619 1.00 66.25 259 LEU A O 1
ATOM 1909 N N . PRO A 1 260 ? 26.633 -21.943 -4.922 1.00 65.94 260 PRO A N 1
ATOM 1910 C CA . PRO A 1 260 ? 26.466 -23.306 -4.440 1.00 65.94 260 PRO A CA 1
ATOM 1911 C C . PRO A 1 260 ? 27.190 -24.252 -5.401 1.00 65.94 260 PRO A C 1
ATOM 1913 O O . PRO A 1 260 ? 27.165 -24.040 -6.612 1.00 65.94 260 PRO A O 1
ATOM 1916 N N . VAL A 1 261 ? 27.840 -25.291 -4.866 1.00 64.44 261 VAL A N 1
ATOM 1917 C CA . VAL A 1 261 ? 28.467 -26.350 -5.668 1.00 64.44 261 VAL A CA 1
ATOM 1918 C C . VAL A 1 261 ? 27.395 -26.929 -6.587 1.00 64.44 261 VAL A C 1
ATOM 1920 O O . VAL A 1 261 ? 26.551 -27.716 -6.153 1.00 64.44 261 VAL A O 1
ATOM 1923 N N . LEU A 1 262 ? 27.400 -26.497 -7.849 1.00 49.56 262 LEU A N 1
ATOM 1924 C CA . LEU A 1 262 ? 26.525 -27.025 -8.879 1.00 49.56 262 LEU A CA 1
ATOM 1925 C C . LEU A 1 262 ? 26.935 -28.479 -9.080 1.00 49.56 262 LEU A C 1
ATOM 1927 O O . LEU A 1 262 ? 27.950 -28.790 -9.701 1.00 49.56 262 LEU A O 1
ATOM 1931 N N . THR A 1 263 ? 26.158 -29.386 -8.497 1.00 55.44 263 THR A N 1
ATOM 1932 C CA . THR A 1 263 ? 26.168 -30.768 -8.961 1.00 55.44 263 THR A CA 1
ATOM 1933 C C . THR A 1 263 ? 25.685 -30.731 -10.411 1.00 55.44 263 THR A C 1
ATOM 1935 O O . THR A 1 263 ? 24.701 -30.044 -10.691 1.00 55.44 263 THR A O 1
ATOM 1938 N N . PRO A 1 264 ? 26.387 -31.374 -11.358 1.00 53.81 264 PRO A N 1
ATOM 1939 C CA . PRO A 1 264 ? 25.997 -31.349 -12.758 1.00 53.81 264 PRO A CA 1
ATOM 1940 C C . PRO A 1 264 ? 24.690 -32.127 -12.910 1.00 53.81 264 PRO A C 1
ATOM 1942 O O . PRO A 1 264 ? 24.679 -33.341 -13.105 1.00 53.81 264 PRO A O 1
ATOM 1945 N N . VAL A 1 265 ? 23.570 -31.423 -12.778 1.00 51.91 265 VAL A N 1
ATOM 1946 C CA . VAL A 1 265 ? 22.263 -31.906 -13.196 1.00 51.91 265 VAL A CA 1
ATOM 1947 C C . VAL A 1 265 ? 22.191 -31.605 -14.684 1.00 51.91 265 VAL A C 1
ATOM 1949 O O . VAL A 1 265 ? 21.783 -30.523 -15.092 1.00 51.91 265 VAL A O 1
ATOM 1952 N N . HIS A 1 266 ? 22.674 -32.541 -15.498 1.00 47.06 266 HIS A N 1
ATOM 1953 C CA . HIS A 1 266 ? 22.390 -32.506 -16.925 1.00 47.06 266 HIS A CA 1
ATOM 1954 C C . HIS A 1 266 ? 20.868 -32.599 -17.109 1.00 47.06 266 HIS A C 1
ATOM 1956 O O . HIS A 1 266 ? 20.273 -33.582 -16.649 1.00 47.06 266 HIS A O 1
ATOM 1962 N N . PRO A 1 267 ? 20.218 -31.622 -17.764 1.00 51.00 267 PRO A N 1
ATOM 1963 C CA . PRO A 1 267 ? 18.893 -31.851 -18.303 1.00 51.00 267 PRO A CA 1
ATOM 1964 C C . PRO A 1 267 ? 18.975 -32.967 -19.353 1.00 51.00 267 PRO A C 1
ATOM 1966 O O . PRO A 1 267 ? 19.968 -33.111 -20.062 1.00 51.00 267 PRO A O 1
ATOM 1969 N N . SER A 1 268 ? 17.932 -33.793 -19.346 1.00 50.34 268 SER A N 1
ATOM 1970 C CA . SER A 1 268 ? 17.588 -34.878 -20.268 1.00 50.34 268 SER A CA 1
ATOM 1971 C C . SER A 1 268 ? 18.392 -34.947 -21.588 1.00 50.34 268 SER A C 1
ATOM 1973 O O . SER A 1 268 ? 18.400 -33.972 -22.335 1.00 50.34 268 SER A O 1
ATOM 1975 N N . PRO A 1 269 ? 18.969 -36.108 -21.962 1.00 52.72 269 PRO A N 1
ATOM 1976 C CA . PRO A 1 269 ? 19.733 -36.296 -23.206 1.00 52.72 269 PRO A CA 1
ATOM 1977 C C . PRO A 1 269 ? 18.953 -36.166 -24.532 1.00 52.72 269 PRO A C 1
ATOM 1979 O O . PRO A 1 269 ? 19.458 -36.629 -25.550 1.00 52.72 269 PRO A O 1
ATOM 1982 N N . VAL A 1 270 ? 17.717 -35.657 -24.541 1.00 58.00 270 VAL A N 1
ATOM 1983 C CA . VAL A 1 270 ? 16.767 -35.926 -25.639 1.00 58.00 270 VAL A CA 1
ATOM 1984 C C . VAL A 1 270 ? 16.415 -34.711 -26.512 1.00 58.00 270 VAL A C 1
ATOM 1986 O O . VAL A 1 270 ? 16.040 -34.934 -27.654 1.00 58.00 270 VAL A O 1
ATOM 1989 N N . ASP A 1 271 ? 16.616 -33.458 -26.083 1.00 53.50 271 ASP A N 1
ATOM 1990 C CA . ASP A 1 271 ? 16.068 -32.297 -26.830 1.00 53.50 271 ASP A CA 1
ATOM 1991 C C . ASP A 1 271 ? 17.099 -31.289 -27.369 1.00 53.50 271 ASP A C 1
ATOM 1993 O O . ASP A 1 271 ? 16.743 -30.188 -27.793 1.00 53.50 271 ASP A O 1
ATOM 1997 N N . HIS A 1 272 ? 18.381 -31.651 -27.412 1.00 50.09 272 HIS A N 1
ATOM 1998 C CA . HIS A 1 272 ? 19.410 -30.823 -28.047 1.00 50.09 272 HIS A CA 1
ATOM 1999 C C . HIS A 1 272 ? 20.237 -31.669 -29.015 1.00 50.09 272 HIS A C 1
ATOM 2001 O O . HIS A 1 272 ? 21.378 -32.031 -28.730 1.00 50.09 272 HIS A O 1
ATOM 2007 N N . GLU A 1 273 ? 19.664 -31.998 -30.176 1.00 53.25 273 GLU A N 1
ATOM 2008 C CA . GLU A 1 273 ? 20.505 -32.244 -31.347 1.00 53.25 273 GLU A CA 1
ATOM 2009 C C . GLU A 1 273 ? 21.211 -30.922 -31.671 1.00 53.25 273 GLU A C 1
ATOM 2011 O O . GLU A 1 273 ? 20.673 -30.054 -32.357 1.00 53.25 273 GLU A O 1
ATOM 2016 N N . GLU A 1 274 ? 22.407 -30.729 -31.110 1.00 57.16 274 GLU A N 1
ATOM 2017 C CA . GLU A 1 274 ? 23.329 -29.712 -31.596 1.00 57.16 274 GLU A CA 1
ATOM 2018 C C . GLU A 1 274 ? 23.555 -29.992 -33.083 1.00 57.16 274 GLU A C 1
ATOM 2020 O O . GLU A 1 274 ? 24.174 -30.992 -33.461 1.00 57.16 274 GLU A O 1
ATOM 2025 N N . LEU A 1 275 ? 23.027 -29.119 -33.942 1.00 57.91 275 LEU A N 1
ATOM 2026 C CA . LEU A 1 275 ? 23.362 -29.102 -35.357 1.00 57.91 275 LEU A CA 1
ATOM 2027 C C . LEU A 1 275 ? 24.851 -28.752 -35.459 1.00 57.91 275 LEU A C 1
ATOM 2029 O O . LEU A 1 275 ? 25.230 -27.591 -35.560 1.00 57.91 275 LEU A O 1
ATOM 2033 N N . GLY A 1 276 ? 25.711 -29.772 -35.404 1.00 56.09 276 GLY A N 1
ATOM 2034 C CA . GLY A 1 276 ? 27.172 -29.671 -35.492 1.00 56.09 276 GLY A CA 1
ATOM 2035 C C . GLY A 1 276 ? 27.678 -29.290 -36.885 1.00 56.09 276 GLY A C 1
ATOM 2036 O O . GLY A 1 276 ? 28.758 -29.718 -37.298 1.00 56.09 276 GLY A O 1
ATOM 2037 N N . VAL A 1 277 ? 26.891 -28.532 -37.644 1.00 69.00 277 VAL A N 1
ATOM 2038 C CA . VAL A 1 277 ? 27.300 -28.003 -38.936 1.00 69.00 277 VAL A CA 1
ATOM 2039 C C . VAL A 1 277 ? 28.128 -26.755 -38.658 1.00 69.00 277 VAL A C 1
ATOM 2041 O O . VAL A 1 277 ? 27.657 -25.792 -38.061 1.00 69.00 277 VAL A O 1
ATOM 2044 N N . ALA A 1 278 ? 29.398 -26.781 -39.054 1.00 60.38 278 ALA A N 1
ATOM 2045 C CA . ALA A 1 278 ? 30.253 -25.610 -38.960 1.00 60.38 278 ALA A CA 1
ATOM 2046 C C . ALA A 1 278 ? 29.701 -24.508 -39.880 1.00 60.38 278 ALA A C 1
ATOM 2048 O O . ALA A 1 278 ? 29.782 -24.626 -41.102 1.00 60.38 278 ALA A O 1
ATOM 2049 N N . HIS A 1 279 ? 29.146 -23.447 -39.295 1.00 64.62 279 HIS A N 1
ATOM 2050 C CA . HIS A 1 279 ? 28.789 -22.235 -40.027 1.00 64.62 279 HIS A CA 1
ATOM 2051 C C . HIS A 1 279 ? 30.076 -21.509 -40.437 1.00 64.62 279 HIS A C 1
ATOM 2053 O O . HIS A 1 279 ? 30.975 -21.307 -39.616 1.00 64.62 279 HIS A O 1
ATOM 2059 N N . ALA A 1 280 ? 30.202 -21.154 -41.717 1.00 75.56 280 ALA A N 1
ATOM 2060 C CA . ALA A 1 280 ? 31.448 -20.608 -42.258 1.00 75.56 280 ALA A CA 1
ATOM 2061 C C . ALA A 1 280 ? 31.721 -19.163 -41.799 1.00 75.56 280 ALA A C 1
ATOM 2063 O O . ALA A 1 280 ? 32.875 -18.730 -41.780 1.00 75.56 280 ALA A O 1
ATOM 2064 N N . ASN A 1 281 ? 30.682 -18.414 -41.424 1.00 79.56 281 ASN A N 1
ATOM 2065 C CA . ASN A 1 281 ? 30.778 -17.051 -40.910 1.00 79.56 281 ASN A CA 1
ATOM 2066 C C . ASN A 1 281 ? 29.602 -16.726 -39.967 1.00 79.56 281 ASN A C 1
ATOM 2068 O O . ASN A 1 281 ? 28.643 -17.486 -39.843 1.00 79.56 281 ASN A O 1
ATOM 2072 N N . ILE A 1 282 ? 29.712 -15.600 -39.256 1.00 72.81 282 ILE A N 1
ATOM 2073 C CA . ILE A 1 282 ? 28.714 -15.163 -38.270 1.00 72.81 282 ILE A CA 1
ATOM 2074 C C . ILE A 1 282 ? 27.415 -14.690 -38.938 1.00 72.81 282 ILE A C 1
ATOM 2076 O O . ILE A 1 282 ? 26.355 -14.753 -38.324 1.00 72.81 282 ILE A O 1
ATOM 2080 N N . GLU A 1 283 ? 27.487 -14.256 -40.201 1.00 70.56 283 GLU A N 1
ATOM 2081 C CA . GLU A 1 283 ? 26.315 -13.898 -41.001 1.00 70.56 283 GLU A CA 1
ATOM 2082 C C . GLU A 1 283 ? 25.450 -15.127 -41.317 1.00 70.56 283 GLU A C 1
ATOM 2084 O O . GLU A 1 283 ? 24.234 -15.032 -41.201 1.00 70.56 283 GLU A O 1
ATOM 2089 N N . ASP A 1 284 ? 26.046 -16.294 -41.590 1.00 70.56 284 ASP A N 1
ATOM 2090 C CA . ASP A 1 284 ? 25.331 -17.571 -41.775 1.00 70.56 284 ASP A CA 1
ATOM 2091 C C . ASP A 1 284 ? 24.515 -17.969 -40.539 1.00 70.56 284 ASP A C 1
ATOM 2093 O O . ASP A 1 284 ? 23.449 -18.573 -40.647 1.00 70.56 284 ASP A O 1
ATOM 2097 N N . LEU A 1 285 ? 25.044 -17.642 -39.358 1.00 69.56 285 LEU A N 1
ATOM 2098 C CA . LEU A 1 285 ? 24.464 -18.000 -38.067 1.00 69.56 285 LEU A CA 1
ATOM 2099 C C . LEU A 1 285 ? 23.405 -16.986 -37.609 1.00 69.56 285 LEU A C 1
ATOM 2101 O O . LEU A 1 285 ? 22.452 -17.364 -36.934 1.00 69.56 285 LEU A O 1
ATOM 2105 N N . LEU A 1 286 ? 23.563 -15.710 -37.978 1.00 70.94 286 LEU A N 1
ATOM 2106 C CA . LEU A 1 286 ? 22.636 -14.635 -37.610 1.00 70.94 286 LEU A CA 1
ATOM 2107 C C . LEU A 1 286 ? 21.485 -14.460 -38.598 1.00 70.94 286 LEU A C 1
ATOM 2109 O O . LEU A 1 286 ? 20.376 -14.141 -38.179 1.00 70.94 286 LEU A O 1
ATOM 2113 N N . LEU A 1 287 ? 21.749 -14.616 -39.894 1.00 69.00 287 LEU A N 1
ATOM 2114 C CA . LEU A 1 287 ? 20.757 -14.353 -40.932 1.00 69.00 287 LEU A CA 1
ATOM 2115 C C . LEU A 1 287 ? 20.057 -15.621 -41.395 1.00 69.00 287 LEU A C 1
ATOM 2117 O O . LEU A 1 287 ? 18.920 -15.507 -41.833 1.00 69.00 287 LEU A O 1
ATOM 2121 N N . GLY A 1 288 ? 20.692 -16.792 -41.248 1.00 63.19 288 GLY A N 1
ATOM 2122 C CA . GLY A 1 288 ? 20.183 -18.070 -41.729 1.00 63.19 288 GLY A CA 1
ATOM 2123 C C . GLY A 1 288 ? 19.957 -18.038 -43.241 1.00 63.19 288 GLY A C 1
ATOM 2124 O O . GLY A 1 288 ? 19.094 -17.326 -43.739 1.00 63.19 288 GLY A O 1
ATOM 2125 N N . ASN A 1 289 ? 20.669 -18.856 -44.014 1.00 63.88 289 ASN A N 1
ATOM 2126 C CA . ASN A 1 289 ? 20.309 -19.068 -45.424 1.00 63.88 289 ASN A CA 1
ATOM 2127 C C . ASN A 1 289 ? 19.017 -19.902 -45.535 1.00 63.88 289 ASN A C 1
ATOM 2129 O O . ASN A 1 289 ? 19.007 -20.969 -46.147 1.00 63.88 289 ASN A O 1
ATOM 2133 N N . ALA A 1 290 ? 17.929 -19.461 -44.904 1.00 68.69 290 ALA A N 1
ATOM 2134 C CA . ALA A 1 290 ? 16.606 -19.963 -45.196 1.00 68.69 290 ALA A CA 1
ATOM 2135 C C . ALA A 1 290 ? 16.289 -19.517 -46.625 1.00 68.69 290 ALA A C 1
ATOM 2137 O O . ALA A 1 290 ? 15.961 -18.356 -46.869 1.00 68.69 290 ALA A O 1
ATOM 2138 N N . GLU A 1 291 ? 16.462 -20.428 -47.586 1.00 74.56 291 GLU A N 1
ATOM 2139 C CA . GLU A 1 291 ? 15.917 -20.233 -48.925 1.00 74.56 291 GLU A CA 1
ATOM 2140 C C . GLU A 1 291 ? 14.431 -19.897 -48.769 1.00 74.56 291 GLU A C 1
ATOM 2142 O O . GLU A 1 291 ? 13.699 -20.616 -48.082 1.00 74.56 291 GLU A O 1
ATOM 2147 N N . ALA A 1 292 ? 14.007 -18.768 -49.348 1.00 78.75 292 ALA A N 1
ATOM 2148 C CA . ALA A 1 292 ? 12.615 -18.344 -49.306 1.00 78.75 292 ALA A CA 1
ATOM 2149 C C . ALA A 1 292 ? 11.741 -19.508 -49.776 1.00 78.75 292 ALA A C 1
ATOM 2151 O O . ALA A 1 292 ? 11.984 -20.080 -50.845 1.00 78.75 292 ALA A O 1
ATOM 2152 N N . THR A 1 293 ? 10.765 -19.896 -48.955 1.00 86.25 293 THR A N 1
ATOM 2153 C CA . THR A 1 293 ? 9.941 -21.051 -49.293 1.00 86.25 293 THR A CA 1
ATOM 2154 C C . THR A 1 293 ? 9.161 -20.761 -50.581 1.00 86.25 293 THR A C 1
ATOM 2156 O O . THR A 1 293 ? 8.888 -19.594 -50.889 1.00 86.25 293 THR A O 1
ATOM 2159 N N . PRO A 1 294 ? 8.792 -21.790 -51.364 1.00 87.44 294 PRO A N 1
ATOM 2160 C CA . PRO A 1 294 ? 7.995 -21.604 -52.575 1.00 87.44 294 PRO A CA 1
ATOM 2161 C C . PRO A 1 294 ? 6.723 -20.777 -52.336 1.00 87.44 294 PRO A C 1
ATOM 2163 O O . PRO A 1 294 ? 6.345 -19.984 -53.193 1.00 87.44 294 PRO A O 1
ATOM 2166 N N . GLU A 1 295 ? 6.116 -20.903 -51.155 1.00 85.50 295 GLU A N 1
ATOM 2167 C CA . GLU A 1 295 ? 4.936 -20.139 -50.743 1.00 85.50 295 GLU A CA 1
ATOM 2168 C C . GLU A 1 295 ? 5.250 -18.647 -50.552 1.00 85.50 295 GLU A C 1
ATOM 2170 O O . GLU A 1 295 ? 4.491 -17.804 -51.022 1.00 85.50 295 GLU A O 1
ATOM 2175 N N . MET A 1 296 ? 6.388 -18.304 -49.933 1.00 86.81 296 MET A N 1
ATOM 2176 C CA . MET A 1 296 ? 6.823 -16.905 -49.805 1.00 86.81 296 MET A CA 1
ATOM 2177 C C . MET A 1 296 ? 7.146 -16.286 -51.168 1.00 86.81 296 MET A C 1
ATOM 2179 O O . MET A 1 296 ? 6.851 -15.115 -51.404 1.00 86.81 296 MET A O 1
ATOM 2183 N N . LEU A 1 297 ? 7.741 -17.063 -52.078 1.00 89.56 297 LEU A N 1
ATOM 2184 C CA . LEU A 1 297 ? 8.025 -16.604 -53.440 1.00 89.56 297 LEU A CA 1
ATOM 2185 C C . LEU A 1 297 ? 6.737 -16.358 -54.236 1.00 89.56 297 LEU A C 1
ATOM 2187 O O . LEU A 1 297 ? 6.663 -15.388 -54.991 1.00 89.56 297 LEU A O 1
ATOM 2191 N N . GLU A 1 298 ? 5.718 -17.200 -54.056 1.00 90.69 298 GLU A N 1
ATOM 2192 C CA . GLU A 1 298 ? 4.403 -17.011 -54.671 1.00 90.69 298 GLU A CA 1
ATOM 2193 C C . GLU A 1 298 ? 3.682 -15.781 -54.100 1.00 90.69 298 GLU A C 1
ATOM 2195 O O . GLU A 1 298 ? 3.112 -14.999 -54.861 1.00 90.69 298 GLU A O 1
ATOM 2200 N N . GLU A 1 299 ? 3.776 -15.546 -52.789 1.00 88.56 299 GLU A N 1
ATOM 2201 C CA . GLU A 1 299 ? 3.212 -14.356 -52.143 1.00 88.56 299 GLU A CA 1
ATOM 2202 C C . GLU A 1 299 ? 3.899 -13.066 -52.616 1.00 88.56 299 GLU A C 1
ATOM 2204 O O . GLU A 1 299 ? 3.225 -12.101 -52.979 1.00 88.56 299 GLU A O 1
ATOM 2209 N N . MET A 1 300 ? 5.231 -13.055 -52.714 1.00 87.62 300 MET A N 1
ATOM 2210 C CA . MET A 1 300 ? 5.968 -11.912 -53.262 1.00 87.62 300 MET A CA 1
ATOM 2211 C C . MET A 1 300 ? 5.605 -11.639 -54.725 1.00 87.62 300 MET A C 1
ATOM 2213 O O . MET A 1 300 ? 5.384 -10.487 -55.098 1.00 87.62 300 MET A O 1
ATOM 2217 N N . ALA A 1 301 ? 5.483 -12.685 -55.546 1.00 91.06 301 ALA A N 1
ATOM 2218 C CA . ALA A 1 301 ? 5.052 -12.541 -56.934 1.00 91.06 301 ALA A CA 1
ATOM 2219 C C . ALA A 1 301 ? 3.600 -12.037 -57.041 1.00 91.06 301 ALA A C 1
ATOM 2221 O O . ALA A 1 301 ? 3.267 -11.300 -57.973 1.00 91.06 301 ALA A O 1
ATOM 2222 N N . ALA A 1 302 ? 2.731 -12.406 -56.097 1.00 90.06 302 ALA A N 1
ATOM 2223 C CA . ALA A 1 302 ? 1.370 -11.886 -56.022 1.00 90.06 302 ALA A CA 1
ATOM 2224 C C . ALA A 1 302 ? 1.346 -10.401 -55.626 1.00 90.06 302 ALA A C 1
ATOM 2226 O O . ALA A 1 302 ? 0.565 -9.641 -56.199 1.00 90.06 302 ALA A O 1
ATOM 2227 N N . LEU A 1 303 ? 2.222 -9.975 -54.710 1.00 85.81 303 LEU A N 1
ATOM 2228 C CA . LEU A 1 303 ? 2.356 -8.574 -54.301 1.00 85.81 303 LEU A CA 1
ATOM 2229 C C . LEU A 1 303 ? 2.922 -7.689 -55.419 1.00 85.81 303 LEU A C 1
ATOM 2231 O O . LEU A 1 303 ? 2.410 -6.595 -55.633 1.00 85.81 303 LEU A O 1
ATOM 2235 N N . GLU A 1 304 ? 3.915 -8.160 -56.179 1.00 90.06 304 GLU A N 1
ATOM 2236 C CA . GLU A 1 304 ? 4.462 -7.404 -57.321 1.00 90.06 304 GLU A CA 1
ATOM 2237 C C . GLU A 1 304 ? 3.451 -7.223 -58.461 1.00 90.06 304 GLU A C 1
ATOM 2239 O O . GLU A 1 304 ? 3.501 -6.228 -59.183 1.00 90.06 304 GLU A O 1
ATOM 2244 N N . ASN A 1 305 ? 2.523 -8.170 -58.627 1.00 90.38 305 ASN A N 1
ATOM 2245 C CA . ASN A 1 305 ? 1.464 -8.093 -59.636 1.00 90.38 305 ASN A CA 1
ATOM 2246 C C . ASN A 1 305 ? 0.163 -7.473 -59.105 1.00 90.38 305 ASN A C 1
ATOM 2248 O O . ASN A 1 305 ? -0.820 -7.388 -59.852 1.00 90.38 305 ASN A O 1
ATOM 2252 N N . ALA A 1 306 ? 0.126 -7.057 -57.837 1.00 86.00 306 ALA A N 1
ATOM 2253 C CA . ALA A 1 306 ? -1.043 -6.404 -57.282 1.00 86.00 306 ALA A CA 1
ATOM 2254 C C . ALA A 1 306 ? -1.236 -5.042 -57.977 1.00 86.00 306 ALA A C 1
ATOM 2256 O O . ALA A 1 306 ? -0.289 -4.261 -58.083 1.00 86.00 306 ALA A O 1
ATOM 2257 N N . PRO A 1 307 ? -2.444 -4.736 -58.482 1.00 87.50 307 PRO A N 1
ATOM 2258 C CA . PRO A 1 307 ? -2.716 -3.431 -59.060 1.00 87.50 307 PRO A CA 1
ATOM 2259 C C . PRO A 1 307 ? -2.523 -2.353 -57.992 1.00 87.50 307 PRO A C 1
ATOM 2261 O O . PRO A 1 307 ? -2.998 -2.508 -56.866 1.00 87.50 307 PRO A O 1
ATOM 2264 N N . GLU A 1 308 ? -1.848 -1.261 -58.355 1.00 82.44 308 GLU A N 1
ATOM 2265 C CA . GLU A 1 308 ? -1.718 -0.098 -57.479 1.00 82.44 308 GLU A CA 1
ATOM 2266 C C . GLU A 1 308 ? -3.114 0.331 -57.010 1.00 82.44 308 GLU A C 1
ATOM 2268 O O . GLU A 1 308 ? -4.034 0.517 -57.816 1.00 82.44 308 GLU A O 1
ATOM 2273 N N . LEU A 1 309 ? -3.290 0.446 -55.692 1.00 81.75 309 LEU A N 1
ATOM 2274 C CA . LEU A 1 309 ? -4.532 0.950 -55.123 1.00 81.75 309 LEU A CA 1
ATOM 2275 C C . LEU A 1 309 ? -4.746 2.367 -55.652 1.00 81.75 309 LEU A C 1
ATOM 2277 O O . LEU A 1 309 ? -3.927 3.256 -55.432 1.00 81.75 309 LEU A O 1
ATOM 2281 N N . SER A 1 310 ? -5.854 2.583 -56.359 1.00 86.94 310 SER A N 1
ATOM 2282 C CA . SER A 1 310 ? -6.232 3.926 -56.797 1.00 86.94 310 SER A CA 1
ATOM 2283 C C . SER A 1 310 ? -6.380 4.852 -55.587 1.00 86.94 310 SER A C 1
ATOM 2285 O O . SER A 1 310 ? -6.886 4.413 -54.551 1.00 86.94 310 SER A O 1
ATOM 2287 N N . GLU A 1 311 ? -6.033 6.134 -55.739 1.00 83.25 311 GLU A N 1
ATOM 2288 C CA . GLU A 1 311 ? -6.164 7.149 -54.677 1.00 83.25 311 GLU A CA 1
ATOM 2289 C C . GLU A 1 311 ? -7.570 7.177 -54.046 1.00 83.25 311 GLU A C 1
ATOM 2291 O O . GLU A 1 311 ? -7.713 7.418 -52.850 1.00 83.25 311 GLU A O 1
ATOM 2296 N N . GLU A 1 312 ? -8.611 6.869 -54.825 1.00 85.00 312 GLU A N 1
ATOM 2297 C CA . GLU A 1 312 ? -10.000 6.821 -54.358 1.00 85.00 312 GLU A CA 1
ATOM 2298 C C . GLU A 1 312 ? -10.277 5.642 -53.405 1.00 85.00 312 GLU A C 1
ATOM 2300 O O . GLU A 1 312 ? -10.978 5.803 -52.405 1.00 85.00 312 GLU A O 1
ATOM 2305 N N . GLU A 1 313 ? -9.681 4.473 -53.655 1.00 83.44 313 GLU A N 1
ATOM 2306 C CA . GLU A 1 313 ? -9.810 3.303 -52.774 1.00 83.44 313 GLU A CA 1
ATOM 2307 C C . GLU A 1 313 ? -8.950 3.462 -51.513 1.00 83.44 313 GLU A C 1
ATOM 2309 O O . GLU A 1 313 ? -9.385 3.109 -50.416 1.00 83.44 313 GLU A O 1
ATOM 2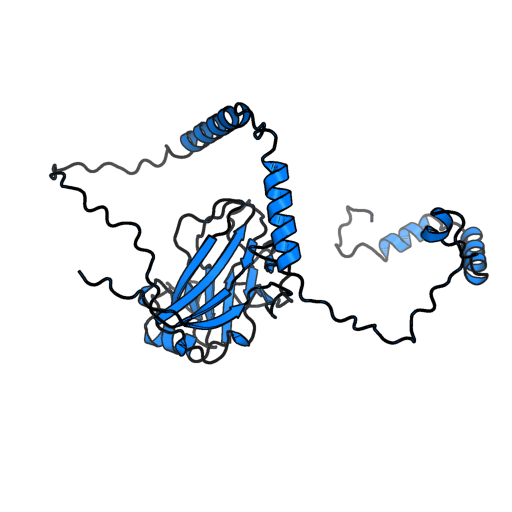314 N N . LEU A 1 314 ? -7.774 4.084 -51.642 1.00 81.50 314 LEU A N 1
ATOM 2315 C CA . LEU A 1 314 ? -6.911 4.412 -50.506 1.00 81.50 314 LEU A CA 1
ATOM 2316 C C . LEU A 1 314 ? -7.600 5.403 -49.550 1.00 81.50 314 LEU A C 1
ATOM 2318 O O . LEU A 1 314 ? -7.629 5.185 -48.339 1.00 81.50 314 LEU A O 1
ATOM 2322 N N . ALA A 1 315 ? -8.259 6.434 -50.095 1.00 81.50 315 ALA A N 1
ATOM 2323 C CA . ALA A 1 315 ? -9.067 7.370 -49.313 1.00 81.50 315 ALA A CA 1
ATOM 2324 C C . ALA A 1 315 ? -10.264 6.686 -48.629 1.00 81.50 315 ALA A C 1
ATOM 2326 O O . ALA A 1 315 ? -10.624 7.032 -47.502 1.00 81.50 315 ALA A O 1
ATOM 2327 N N . ARG A 1 316 ? -10.878 5.690 -49.282 1.00 84.31 316 ARG A N 1
ATOM 2328 C CA . ARG A 1 316 ? -11.995 4.931 -48.710 1.00 84.31 316 ARG A CA 1
ATOM 2329 C C . ARG A 1 316 ? -11.558 4.041 -47.545 1.00 84.31 316 ARG A C 1
ATOM 2331 O O . ARG A 1 316 ? -12.284 3.962 -46.555 1.00 84.31 316 ARG A O 1
ATOM 2338 N N . GLN A 1 317 ? -10.392 3.401 -47.646 1.00 81.62 317 GLN A N 1
ATOM 2339 C CA . GLN A 1 317 ? -9.840 2.565 -46.575 1.00 81.62 317 GLN A CA 1
ATOM 2340 C C . GLN A 1 317 ? -9.418 3.396 -45.361 1.00 81.62 317 GLN A C 1
ATOM 2342 O O . GLN A 1 317 ? -9.783 3.037 -44.243 1.00 81.62 317 GLN A O 1
ATOM 2347 N N . ALA A 1 318 ? -8.769 4.544 -45.578 1.00 76.50 318 ALA A N 1
ATOM 2348 C CA . ALA A 1 318 ? -8.428 5.480 -44.504 1.00 76.50 318 ALA A CA 1
ATOM 2349 C C . ALA A 1 318 ? -9.675 5.964 -43.738 1.00 76.50 318 ALA A C 1
ATOM 2351 O O . ALA A 1 318 ? -9.660 6.086 -42.518 1.00 76.50 318 ALA A O 1
ATOM 2352 N N . LEU A 1 319 ? -10.793 6.178 -44.441 1.00 76.12 319 LEU A N 1
ATOM 2353 C CA . LEU A 1 319 ? -12.047 6.615 -43.821 1.00 76.12 319 LEU A CA 1
ATOM 2354 C C . LEU A 1 319 ? -12.797 5.479 -43.098 1.00 76.12 319 LEU A C 1
ATOM 2356 O O . LEU A 1 319 ? -13.535 5.736 -42.150 1.00 76.12 319 LEU A O 1
ATOM 2360 N N . ALA A 1 320 ? -12.626 4.230 -43.541 1.00 78.38 320 ALA A N 1
ATOM 2361 C CA . ALA A 1 320 ? -13.240 3.050 -42.924 1.00 78.38 320 ALA A CA 1
ATOM 2362 C C . ALA A 1 320 ? -12.475 2.549 -41.687 1.00 78.38 320 ALA A C 1
ATOM 2364 O O . ALA A 1 320 ? -13.085 1.974 -40.786 1.00 78.38 320 ALA A O 1
ATOM 2365 N N . HIS A 1 321 ? -11.163 2.784 -41.644 1.00 69.12 321 HIS A N 1
ATOM 2366 C CA . HIS A 1 321 ? -10.264 2.380 -40.563 1.00 69.12 321 HIS A CA 1
ATOM 2367 C C . HIS A 1 321 ? -9.702 3.577 -39.793 1.00 69.12 321 HIS A C 1
ATOM 2369 O O . HIS A 1 321 ? -8.597 3.488 -39.266 1.00 69.12 321 HIS A O 1
ATOM 2375 N N . GLY A 1 322 ? -10.462 4.679 -39.725 1.00 58.16 322 GLY A N 1
ATOM 2376 C CA . GLY A 1 322 ? -10.086 5.859 -38.950 1.00 58.16 322 GLY A CA 1
ATOM 2377 C C . GLY A 1 322 ? -9.612 5.450 -37.558 1.00 58.16 322 GLY A C 1
ATOM 2378 O O . GLY A 1 322 ? -10.297 4.674 -36.882 1.00 58.16 322 GLY A O 1
ATOM 2379 N N . GLY A 1 323 ? -8.413 5.916 -37.198 1.00 58.97 323 GLY A N 1
ATOM 2380 C CA . GLY A 1 323 ? -7.712 5.573 -35.967 1.00 58.97 323 GLY A CA 1
ATOM 2381 C C . GLY A 1 323 ? -8.635 5.587 -34.751 1.00 58.97 323 GLY A C 1
ATOM 2382 O O . GLY A 1 323 ? -9.597 6.356 -34.664 1.00 58.97 323 GLY A O 1
ATOM 2383 N N . ALA A 1 324 ? -8.364 4.689 -33.804 1.00 58.97 324 ALA A N 1
ATOM 2384 C CA . ALA A 1 324 ? -9.211 4.458 -32.633 1.00 58.97 324 ALA A CA 1
ATOM 2385 C C . ALA A 1 324 ? -9.420 5.706 -31.745 1.00 58.97 324 ALA A C 1
ATOM 2387 O O . ALA A 1 324 ? -10.251 5.675 -30.834 1.00 58.97 324 ALA A O 1
ATOM 2388 N N . ASP A 1 325 ? -8.694 6.794 -31.998 1.00 69.31 325 ASP A N 1
ATOM 2389 C CA . ASP A 1 325 ? -8.744 8.045 -31.251 1.00 69.31 325 ASP A CA 1
ATOM 2390 C C . ASP A 1 325 ? -9.770 9.068 -31.780 1.00 69.31 325 ASP A C 1
ATOM 2392 O O . ASP A 1 325 ? -10.024 10.062 -31.096 1.00 69.31 325 ASP A O 1
ATOM 2396 N N . ASN A 1 326 ? -10.432 8.812 -32.921 1.00 57.16 326 ASN A N 1
ATOM 2397 C CA . ASN A 1 326 ? -11.364 9.758 -33.556 1.00 57.16 326 ASN A CA 1
ATOM 2398 C C . ASN A 1 326 ? -10.746 11.154 -33.805 1.00 57.16 326 ASN A C 1
ATOM 2400 O O . ASN A 1 326 ? -11.488 12.142 -33.828 1.00 57.16 326 ASN A O 1
ATOM 2404 N N . ASP A 1 327 ? -9.426 11.268 -33.993 1.00 66.12 327 ASP A N 1
ATOM 2405 C CA . ASP A 1 327 ? -8.794 12.553 -34.304 1.00 66.12 327 ASP A CA 1
ATOM 2406 C C . ASP A 1 327 ? -8.751 12.804 -35.826 1.00 66.12 327 ASP A C 1
ATOM 2408 O O . ASP A 1 327 ? -7.959 12.194 -36.544 1.00 66.12 327 ASP A O 1
ATOM 2412 N N . PRO A 1 328 ? -9.561 13.735 -36.368 1.00 56.31 328 PRO A N 1
ATOM 2413 C CA . PRO A 1 328 ? -9.536 14.051 -37.793 1.00 56.31 328 PRO A CA 1
ATOM 2414 C C . PRO A 1 328 ? -8.281 14.828 -38.232 1.00 56.31 328 PRO A C 1
ATOM 2416 O O . PRO A 1 328 ? -8.149 15.121 -39.423 1.00 56.31 328 PRO A O 1
ATOM 2419 N N . ALA A 1 329 ? -7.399 15.229 -37.308 1.00 60.25 329 ALA A N 1
ATOM 2420 C CA . ALA A 1 329 ? -6.204 16.018 -37.604 1.00 60.25 329 ALA A CA 1
ATOM 2421 C C . ALA A 1 329 ? -4.923 15.185 -37.776 1.00 60.25 329 ALA A C 1
ATOM 2423 O O . ALA A 1 329 ? -3.926 15.733 -38.260 1.00 60.25 329 ALA A O 1
ATOM 2424 N N . THR A 1 330 ? -4.945 13.896 -37.430 1.00 56.19 330 THR A N 1
ATOM 2425 C CA . THR A 1 330 ? -3.748 13.048 -37.424 1.00 56.19 330 THR A CA 1
ATOM 2426 C C . THR A 1 330 ? -3.912 11.916 -38.441 1.00 56.19 330 THR A C 1
ATOM 2428 O O . THR A 1 330 ? -4.636 10.960 -38.177 1.00 56.19 330 THR A O 1
ATOM 2431 N N . PRO A 1 331 ? -3.318 12.023 -39.646 1.00 49.81 331 PRO A N 1
ATOM 2432 C CA . PRO A 1 331 ? -3.308 10.913 -40.587 1.00 49.81 331 PRO A CA 1
ATOM 2433 C C . PRO A 1 331 ? -2.312 9.859 -40.089 1.00 49.81 331 PRO A C 1
ATOM 2435 O O . PRO A 1 331 ? -1.103 10.093 -40.139 1.00 49.81 331 PRO A O 1
ATOM 2438 N N . GLU A 1 332 ? -2.829 8.739 -39.587 1.00 60.00 332 GLU A N 1
ATOM 2439 C CA . GLU A 1 332 ? -2.067 7.498 -39.384 1.00 60.00 332 GLU A CA 1
ATOM 2440 C C . GLU A 1 332 ? -2.109 6.607 -40.631 1.00 60.00 332 GLU A C 1
ATOM 2442 O O . GLU A 1 332 ? -3.191 6.509 -41.261 1.00 60.00 332 GLU A O 1
#

Secondary structure (DSSP, 8-state):
-PPPPPPPPEEEEEE--SSS-TT-EEEETTT--S-EEPPEES-BSBS-EEEE---SSS-EEEEPPGGGSB--GGGTTSEEEEEEEESSPP---S--EEEE-SS-EEEE---S--PPTT--EEEEEE-SGGGT-EEPPSSTTSPPEEPPHHHHHHHHHTB-EEEEES--PPTT----EEEEEEEEEES---------------PPPP--------SSSHHHHHHHHHHHHHHHTTS---PPTTHHHHHHHHHHHHHHHHS---------TTS--------SSHHHHHH---PPPHHHHHHHHHHHTSPPPPHHHHHHHHHHS--TT--TT---

pLDDT: mean 75.47, std 20.27, range [30.92, 98.44]

Radius of gyration: 30.1 Å; chains: 1; bounding box: 64×76×94 Å

Sequence (332 aa):
MGCAPAAAHTVLVSSSFDFDNDGWERAAFVDGSGDTPAPWWPFGNGPGSLIDAGLDALPDGFSAPGKFLGNQSAALGGALMFQVFGLAGAASSGDCIRLTSGTLEISYGLRGPGFAPGTWVNYVVPLTASAGWETLAANPFLPRTPTTDAEMAAVLGSLTQLRIRSDWYLPPANGFLYLDNVRLVSGVPEVPSSAASCGTGRPAGPNGRPAIDTHWQVDAKWRNMRHLEETAMAQQDTPPEGGFSKLVDEQLELAAAKLPVLTPVHPSPVDHEELGVAHANIEDLLLGNAEATPEMLEEMAALENAPELSEEELARQALAHGGADNDPATPE

Foldseek 3Di:
DDDDDDWDKDFQDKDFLQPHLQQKWKAFQPPRPDTDRFDKDCDDPHRIWTKDQCPDPGWMWIKDDPSQFAAQLLLALHWWKWKKAKQQFFAQDDFFKWWDQPPWIKTDGDDDRGDHGPDIDMDTQGLALVSQIWTCDPDNPDDTDRDHRVSSSSRNRGTPIIIGTQDRHDPPDGMMMTIGITTRIHDHPPPPPPDPPPDDDDDDDDDDDDDDDPPPDPVVVVVVVVVVVVVVVPDPPPPPPPPVVVVVVVVVVVVVVPDDPDDPPDPDPPPDPPPPDDDPDVCCVVVPPPPQDPVNVVVVVCVVPDPDDPPVNVVVVCVVCPDPVPDPVDRD